Protein AF-0000000076640507 (afdb_homodimer)

Sequence (220 aa):
MPHKTRKLLLDISLSCQEILDFIDGKSFKDFQENRVLQLAIEREFEIIGEALHRLSRIEEDTLAEKIPEYRKIIDFRNIIAHGYDIIDEAAMWDFAVNRVPELLDKVEDFMPHKTRKLLLDISLSCQEILDFIDGKSFKDFQENRVLQLAIEREFEIIGEALHRLSRIEEDTLAEKIPEYRKIIDFRNIIAHGYDIIDEAAMWDFAVNRVPELLDKVEDF

Organism: NCBI:txid1194090

Solvent-accessible surface area (backbone atoms only — not comparable to full-atom values): 11871 Å² total; per-residue (Å²): 130,57,68,69,57,52,52,34,46,47,51,33,40,53,34,36,50,49,47,49,60,71,45,58,98,54,49,72,65,55,46,75,74,27,65,52,58,48,31,19,46,53,37,36,46,35,52,31,15,46,32,45,49,53,42,53,65,35,82,90,38,63,59,37,76,70,38,84,63,44,66,56,43,33,48,50,21,49,40,54,73,74,33,70,88,69,68,54,67,68,60,51,49,49,38,55,70,56,46,34,60,54,49,37,55,55,55,72,66,108,129,56,68,69,58,52,51,33,48,47,52,32,41,52,34,35,50,47,48,49,60,70,47,57,95,54,51,72,66,56,46,73,73,28,66,54,58,48,32,19,46,53,37,35,44,35,50,31,15,48,32,47,49,55,42,53,63,36,80,91,38,64,60,39,77,70,38,83,62,44,66,57,44,33,48,50,21,49,42,53,73,72,32,72,89,69,69,53,67,70,58,52,47,48,39,56,70,57,47,33,59,54,50,36,53,54,58,72,66,107

Nearest PDB structures (foldseek):
  7ae6-assembly1_B  TM=7.168E-01  e=2.114E-02  Aphanizomenon flos-aquae 2012/KM1/D3
  7ae9-assembly2_D  TM=6.891E-01  e=2.007E-02  Aphanizomenon flos-aquae 2012/KM1/D3
  6zkm-assembly1_J  TM=3.610E-01  e=6.108E+00  Ovis aries
  7ae9-assembly2_D  TM=6.893E-01  e=2.361E-02  Aphanizomenon flos-aquae 2012/KM1/D3
  6dg6-assembly5_E  TM=4.208E-01  e=1.899E+00  synthetic construct

Radius of gyration: 17.84 Å; Cα contacts (8 Å, |Δi|>4): 243; chains: 2; bounding box: 40×54×34 Å

pLDDT: mean 95.12, std 5.59, range [63.06, 98.81]

Secondary structure (DSSP, 8-state):
--HHHHHHHHHHHHHHHHHHHHHTT--HHHHHT-HHHHHHHHHHHHHHHHHHHHHHT-TT--HHHHSTTHHHHHHHHHHHHH-GGG--HHHHHHIIIIIHHHHHHHHHH-/--HHHHHHHHHHHHHHHHHHHHHTT--HHHHHT-HHHHHHHHHHHHHHHHHHHHHHT-TT--HHHHSTTHHHHHHHHHHHHH-GGG--HHHHHHIIIIIHHHHHHHHHH-

InterPro domains:
  IPR008201 Ribonuclease HepT-like [PF01934] (15-108)

Structure (mmCIF, N/CA/C/O backbone):
data_AF-0000000076640507-model_v1
#
loop_
_entity.id
_entity.type
_entity.pdbx_description
1 polymer 'Uncharacterized conserved protein, contains HEPN domain'
#
loop_
_atom_site.group_PDB
_atom_site.id
_atom_site.type_symbol
_atom_site.label_atom_id
_atom_site.label_alt_id
_atom_site.label_comp_id
_atom_site.label_asym_id
_atom_site.label_entity_id
_atom_site.label_seq_id
_atom_site.pdbx_PDB_ins_code
_atom_site.Cartn_x
_atom_site.Cartn_y
_atom_site.Cartn_z
_atom_site.occupancy
_atom_site.B_iso_or_equiv
_atom_site.auth_seq_id
_atom_site.auth_comp_id
_atom_site.auth_asym_id
_atom_site.auth_atom_id
_atom_site.pdbx_PDB_model_num
ATOM 1 N N . MET A 1 1 ? 14.758 -26.078 1.562 1 84.44 1 MET A N 1
ATOM 2 C CA . MET A 1 1 ? 14.609 -24.672 1.205 1 84.44 1 MET A CA 1
ATOM 3 C C . MET A 1 1 ? 14.969 -23.766 2.383 1 84.44 1 MET A C 1
ATOM 5 O O . MET A 1 1 ? 14.562 -24.031 3.516 1 84.44 1 MET A O 1
ATOM 9 N N . PRO A 1 2 ? 15.758 -22.781 2.154 1 89 2 PRO A N 1
ATOM 10 C CA . PRO A 1 2 ? 16.125 -21.875 3.248 1 89 2 PRO A CA 1
ATOM 11 C C . PRO A 1 2 ? 14.914 -21.188 3.867 1 89 2 PRO A C 1
ATOM 13 O O . PRO A 1 2 ? 13.922 -20.938 3.182 1 89 2 PRO A O 1
ATOM 16 N N . HIS A 1 3 ? 15.047 -20.969 5.141 1 90.69 3 HIS A N 1
ATOM 17 C CA . HIS A 1 3 ? 13.953 -20.375 5.902 1 90.69 3 HIS A CA 1
ATOM 18 C C . HIS A 1 3 ? 13.5 -19.062 5.281 1 90.69 3 HIS A C 1
ATOM 20 O O . HIS A 1 3 ? 12.297 -18.797 5.188 1 90.69 3 HIS A O 1
ATOM 26 N N . LYS A 1 4 ? 14.391 -18.266 4.941 1 92.44 4 LYS A N 1
ATOM 27 C CA . LYS A 1 4 ? 14.07 -16.984 4.34 1 92.44 4 LYS A CA 1
ATOM 28 C C . LYS A 1 4 ? 13.25 -17.156 3.066 1 92.44 4 LYS A C 1
ATOM 30 O O . LYS A 1 4 ? 12.273 -16.438 2.842 1 92.44 4 LYS A O 1
ATOM 35 N N . THR A 1 5 ? 13.664 -18.047 2.26 1 94.12 5 THR A N 1
ATOM 36 C CA . THR A 1 5 ? 12.953 -18.359 1.026 1 94.12 5 THR A CA 1
ATOM 37 C C . THR A 1 5 ? 11.531 -18.828 1.327 1 94.12 5 THR A C 1
ATOM 39 O O . THR A 1 5 ? 10.578 -18.344 0.702 1 94.12 5 THR A O 1
ATOM 42 N N . ARG A 1 6 ? 11.383 -19.672 2.174 1 94.5 6 ARG A N 1
ATOM 43 C CA . ARG A 1 6 ? 10.07 -20.203 2.553 1 94.5 6 ARG A CA 1
ATOM 44 C C . ARG A 1 6 ? 9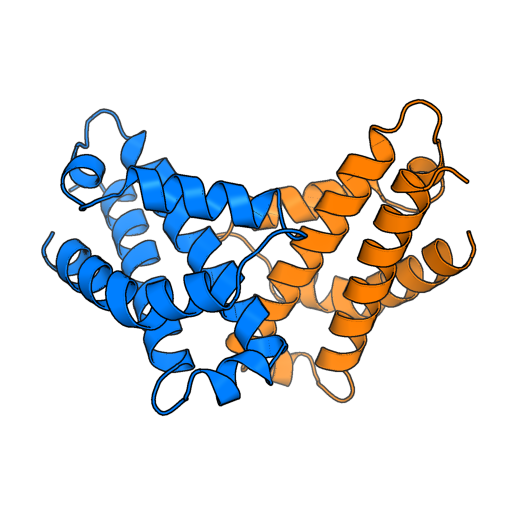.172 -19.078 3.064 1 94.5 6 ARG A C 1
ATOM 46 O O . ARG A 1 6 ? 7.98 -19.047 2.744 1 94.5 6 ARG A O 1
ATOM 53 N N . LYS A 1 7 ? 9.727 -18.188 3.861 1 96.25 7 LYS A N 1
ATOM 54 C CA . LYS A 1 7 ? 8.953 -17.078 4.402 1 96.25 7 LYS A CA 1
ATOM 55 C C . LYS A 1 7 ? 8.438 -16.172 3.289 1 96.25 7 LYS A C 1
ATOM 57 O O . LYS A 1 7 ? 7.281 -15.742 3.311 1 96.25 7 LYS A O 1
ATOM 62 N N . LEU A 1 8 ? 9.281 -15.938 2.35 1 96.81 8 LEU A N 1
ATOM 63 C CA . LEU A 1 8 ? 8.906 -15.07 1.233 1 96.81 8 LEU A CA 1
ATOM 64 C C . LEU A 1 8 ? 7.805 -15.719 0.398 1 96.81 8 LEU A C 1
ATOM 66 O O . LEU A 1 8 ? 6.852 -15.055 -0.009 1 96.81 8 LEU A O 1
ATOM 70 N N . LEU A 1 9 ? 7.934 -16.984 0.161 1 96.69 9 LEU A N 1
ATOM 71 C CA . LEU A 1 9 ? 6.902 -17.703 -0.583 1 96.69 9 LEU A CA 1
ATOM 72 C C . LEU A 1 9 ? 5.582 -17.703 0.177 1 96.69 9 LEU A C 1
ATOM 74 O O . LEU A 1 9 ? 4.516 -17.562 -0.424 1 96.69 9 LEU A O 1
ATOM 78 N N . LEU A 1 10 ? 5.688 -17.844 1.421 1 97.56 10 LEU A N 1
ATOM 79 C CA . LEU A 1 10 ? 4.492 -17.812 2.254 1 97.56 10 LEU A CA 1
ATOM 80 C C . LEU A 1 10 ? 3.836 -16.438 2.207 1 97.56 10 LEU A C 1
ATOM 82 O O . LEU A 1 10 ? 2.609 -16.328 2.135 1 97.56 10 LEU A O 1
ATOM 86 N N . ASP A 1 11 ? 4.629 -15.391 2.275 1 98 11 ASP A N 1
ATOM 87 C CA . ASP A 1 11 ? 4.086 -14.039 2.182 1 98 11 ASP A CA 1
ATOM 88 C C . ASP A 1 11 ? 3.318 -13.844 0.877 1 98 11 ASP A C 1
ATOM 90 O O . ASP A 1 11 ? 2.234 -13.258 0.871 1 98 11 ASP A O 1
ATOM 94 N N . ILE A 1 12 ? 3.904 -14.328 -0.196 1 98.19 12 ILE A N 1
ATOM 95 C CA . ILE A 1 12 ? 3.262 -14.203 -1.5 1 98.19 12 ILE A CA 1
ATOM 96 C C . ILE A 1 12 ? 1.944 -14.977 -1.501 1 98.19 12 ILE A C 1
ATOM 98 O O . ILE A 1 12 ? 0.911 -14.453 -1.92 1 98.19 12 ILE A O 1
ATOM 102 N N . SER A 1 13 ? 1.97 -16.219 -0.996 1 98.5 13 SER A N 1
ATOM 103 C CA . SER A 1 13 ? 0.779 -17.062 -0.996 1 98.5 13 SER A CA 1
ATOM 104 C C . SER A 1 13 ? -0.331 -16.453 -0.148 1 98.5 13 SER A C 1
ATOM 106 O O . SER A 1 13 ? -1.489 -16.406 -0.568 1 98.5 13 SER A O 1
ATOM 108 N N . LEU A 1 14 ? 0.018 -15.945 0.992 1 98.38 14 LEU A N 1
ATOM 109 C CA . LEU A 1 14 ? -0.965 -15.352 1.89 1 98.38 14 LEU A CA 1
ATOM 110 C C . LEU A 1 14 ? -1.586 -14.102 1.266 1 98.38 14 LEU A C 1
ATOM 112 O O . LEU A 1 14 ? -2.801 -13.906 1.343 1 98.38 14 LEU A O 1
ATOM 116 N N . SER A 1 15 ? -0.779 -13.312 0.663 1 98.69 15 SER A N 1
ATOM 117 C CA . SER A 1 15 ? -1.286 -12.109 0.011 1 98.69 15 SER A CA 1
ATOM 118 C C . SER A 1 15 ? -2.195 -12.461 -1.161 1 98.69 15 SER A C 1
ATOM 120 O O . SER A 1 15 ? -3.232 -11.82 -1.359 1 98.69 15 SER A O 1
ATOM 122 N N . CYS A 1 16 ? -1.812 -13.398 -1.916 1 98.81 16 CYS A N 1
ATOM 123 C CA . CYS A 1 16 ? -2.674 -13.859 -2.998 1 98.81 16 CYS A CA 1
ATOM 124 C C . CYS A 1 16 ? -4.023 -14.328 -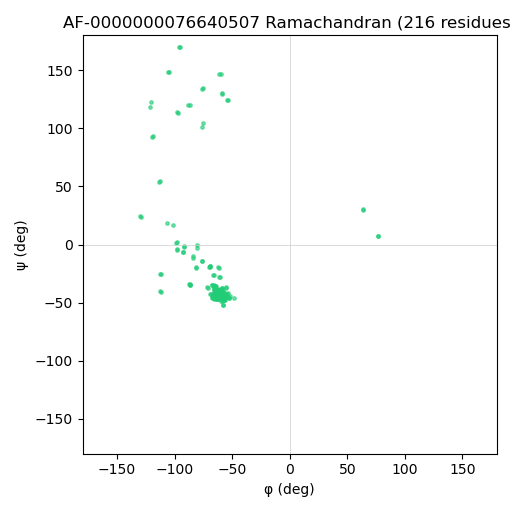2.461 1 98.81 16 CYS A C 1
ATOM 126 O O . CYS A 1 16 ? -5.07 -13.953 -2.992 1 98.81 16 CYS A O 1
ATOM 128 N N . GLN A 1 17 ? -3.959 -15.102 -1.436 1 98.75 17 GLN A N 1
ATOM 129 C CA . GLN A 1 17 ? -5.188 -15.625 -0.852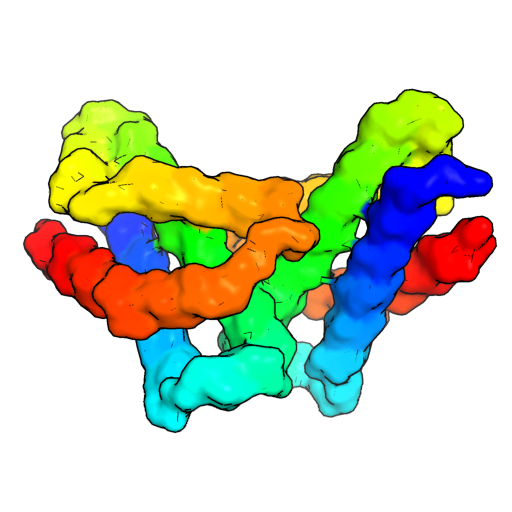 1 98.75 17 GLN A CA 1
ATOM 130 C C . GLN A 1 17 ? -6.086 -14.5 -0.353 1 98.75 17 GLN A C 1
ATOM 132 O O . GLN A 1 17 ? -7.305 -14.539 -0.535 1 98.75 17 GLN A O 1
ATOM 137 N N . GLU A 1 18 ? -5.453 -13.555 0.232 1 98.69 18 GLU A N 1
ATOM 138 C CA . GLU A 1 18 ? -6.227 -12.414 0.711 1 98.69 18 GLU A CA 1
ATOM 139 C C . GLU A 1 18 ? -6.918 -11.688 -0.443 1 98.69 18 GLU A C 1
ATOM 141 O O . GLU A 1 18 ? -8.102 -11.352 -0.354 1 98.69 18 GLU A O 1
ATOM 146 N N . ILE A 1 19 ? -6.207 -11.422 -1.503 1 98.81 19 ILE A N 1
ATOM 147 C CA . ILE A 1 19 ? -6.801 -10.758 -2.658 1 98.81 19 ILE A CA 1
ATOM 148 C C . ILE A 1 19 ? -7.996 -11.57 -3.16 1 98.81 19 ILE A C 1
ATOM 150 O O . ILE A 1 19 ? -9.07 -11.008 -3.41 1 98.81 19 ILE A O 1
ATOM 154 N N . LEU A 1 20 ? -7.805 -12.844 -3.252 1 98.75 20 LEU A N 1
ATOM 155 C CA . LEU A 1 20 ? -8.867 -13.695 -3.762 1 98.75 20 LEU A CA 1
ATOM 156 C C . LEU A 1 20 ? -10.07 -13.688 -2.822 1 98.75 20 LEU A C 1
ATOM 158 O O . LEU A 1 20 ? -11.219 -13.672 -3.273 1 98.75 20 LEU A O 1
ATOM 162 N N . ASP A 1 21 ? -9.805 -13.688 -1.56 1 98.69 21 ASP A N 1
ATOM 163 C CA . ASP A 1 21 ? -10.891 -13.594 -0.582 1 98.69 21 ASP A CA 1
ATOM 164 C C . ASP A 1 21 ? -11.625 -12.258 -0.713 1 98.69 21 ASP A C 1
ATOM 166 O O . ASP A 1 21 ? -12.852 -12.211 -0.619 1 98.69 21 ASP A O 1
ATOM 170 N N . PHE A 1 22 ? -10.883 -11.211 -0.903 1 98.5 22 PHE A N 1
ATOM 171 C CA . PHE A 1 22 ? -11.453 -9.875 -0.963 1 98.5 22 PHE A CA 1
ATOM 172 C C . PHE A 1 22 ? -12.375 -9.727 -2.17 1 98.5 22 PHE A C 1
ATOM 174 O O . PHE A 1 22 ? -13.383 -9.016 -2.109 1 98.5 22 PHE A O 1
ATOM 181 N N . ILE A 1 23 ? -12.023 -10.367 -3.25 1 98.38 23 ILE A N 1
ATOM 182 C CA . ILE A 1 23 ? -12.773 -10.094 -4.473 1 98.38 23 ILE A CA 1
ATOM 183 C C . ILE A 1 23 ? -13.836 -11.172 -4.672 1 98.38 23 ILE A C 1
ATOM 185 O O . ILE A 1 23 ? -14.617 -11.117 -5.629 1 98.38 23 ILE A O 1
ATOM 189 N N . ASP A 1 24 ? -13.828 -12.133 -3.805 1 98.38 24 ASP A N 1
ATOM 190 C CA . ASP A 1 24 ? -14.781 -13.227 -3.936 1 98.38 24 ASP A CA 1
ATOM 191 C C . ASP A 1 24 ? -16.219 -12.703 -4.016 1 98.38 24 ASP A C 1
ATOM 193 O O . ASP A 1 24 ? -16.625 -11.898 -3.182 1 98.38 24 ASP A O 1
ATOM 197 N N . GLY A 1 25 ? -16.906 -13.07 -5.062 1 98.06 25 GLY A N 1
ATOM 198 C CA . GLY A 1 25 ? -18.297 -12.703 -5.246 1 98.06 25 GLY A CA 1
ATOM 199 C C . GLY A 1 25 ? -18.484 -11.266 -5.691 1 98.06 25 GLY A C 1
ATOM 200 O O . GLY A 1 25 ? -19.594 -10.75 -5.715 1 98.06 25 GLY A O 1
ATOM 201 N N . LYS A 1 26 ? -17.453 -10.594 -5.992 1 98.19 26 LYS A N 1
ATOM 202 C CA . LYS A 1 26 ? -17.547 -9.195 -6.387 1 98.19 26 LYS A CA 1
ATOM 203 C C . LYS A 1 26 ? -17.344 -9.031 -7.891 1 98.19 26 LYS A C 1
ATOM 205 O O . LYS A 1 26 ? -16.609 -9.805 -8.508 1 98.19 26 LYS A O 1
ATOM 210 N N . SER A 1 27 ? -18 -8.031 -8.43 1 98.31 27 SER A N 1
ATOM 211 C CA . SER A 1 27 ? -17.812 -7.637 -9.828 1 98.31 27 SER A CA 1
ATOM 212 C C . SER A 1 27 ? -16.812 -6.496 -9.953 1 98.31 27 SER A C 1
ATOM 214 O O . SER A 1 27 ? -16.375 -5.93 -8.945 1 98.31 27 SER A O 1
ATOM 216 N N . PHE A 1 28 ? -16.438 -6.234 -11.227 1 98.12 28 PHE A N 1
ATOM 217 C CA . PHE A 1 28 ? -15.586 -5.082 -11.469 1 98.12 28 PHE A CA 1
ATOM 218 C C . PHE A 1 28 ? -16.25 -3.801 -10.977 1 98.12 28 PHE A C 1
ATOM 220 O O . PHE A 1 28 ? -15.594 -2.912 -10.438 1 98.12 28 PHE A O 1
ATOM 227 N N . LYS A 1 29 ? -17.5 -3.713 -11.188 1 98.19 29 LYS A N 1
ATOM 228 C CA . LYS A 1 29 ? -18.234 -2.539 -10.727 1 98.19 29 LYS A CA 1
ATOM 229 C C . LYS A 1 29 ? -18.172 -2.414 -9.203 1 98.19 29 LYS A C 1
ATOM 231 O O . LYS A 1 29 ? -17.969 -1.323 -8.672 1 98.19 29 LYS A O 1
ATOM 236 N N . ASP A 1 30 ? -18.375 -3.529 -8.5 1 98.19 30 ASP A N 1
ATOM 237 C CA . ASP A 1 30 ? -18.219 -3.535 -7.047 1 98.19 30 ASP A CA 1
ATOM 238 C C . ASP A 1 30 ? -16.859 -3.01 -6.629 1 98.19 30 ASP A C 1
ATOM 240 O O . ASP A 1 30 ? -16.75 -2.234 -5.676 1 98.19 30 ASP A O 1
ATOM 244 N N . PHE A 1 31 ? -15.898 -3.455 -7.391 1 98.31 31 PHE A N 1
ATOM 245 C CA . PHE A 1 31 ? -14.523 -3.061 -7.137 1 98.31 31 PHE A CA 1
ATOM 246 C C . PHE A 1 31 ? -14.336 -1.565 -7.367 1 98.31 31 PHE A C 1
ATOM 248 O O . PHE A 1 31 ? -13.766 -0.871 -6.523 1 98.31 31 PHE A O 1
ATOM 255 N N . GLN A 1 32 ? -14.828 -1.035 -8.367 1 97.38 32 GLN A N 1
ATOM 256 C CA . GLN A 1 32 ? -14.656 0.367 -8.734 1 97.38 32 GLN A CA 1
ATOM 257 C C . GLN A 1 32 ? -15.328 1.286 -7.719 1 97.38 32 GLN A C 1
ATOM 259 O O . GLN A 1 32 ? -14.867 2.406 -7.484 1 97.38 32 GLN A O 1
ATOM 264 N N . GLU A 1 33 ? -16.328 0.792 -7.047 1 97.69 33 GLU A N 1
ATOM 265 C CA . GLU A 1 33 ? -17.125 1.632 -6.164 1 97.69 33 GLU A CA 1
ATOM 266 C C . GLU A 1 33 ? -16.688 1.485 -4.711 1 97.69 33 GLU A C 1
ATOM 268 O O . GLU A 1 33 ? -17.266 2.1 -3.814 1 97.69 33 GLU A O 1
ATOM 273 N N . ASN A 1 34 ? -15.703 0.689 -4.504 1 97.75 34 ASN A N 1
ATOM 274 C CA . ASN A 1 34 ? -15.234 0.425 -3.15 1 97.75 34 ASN A CA 1
ATOM 275 C C . ASN A 1 34 ? -13.781 0.853 -2.969 1 97.75 34 ASN A C 1
ATOM 277 O O . ASN A 1 34 ? -12.859 0.05 -3.154 1 97.75 34 ASN A O 1
ATOM 281 N N . ARG A 1 35 ? -13.648 2.061 -2.508 1 97.94 35 ARG A N 1
ATOM 282 C CA . ARG A 1 35 ? -12.336 2.684 -2.396 1 97.94 35 ARG A CA 1
ATOM 283 C C . ARG A 1 35 ? -11.453 1.923 -1.416 1 97.94 35 ARG A C 1
ATOM 285 O O . ARG A 1 35 ? -10.273 1.686 -1.691 1 97.94 35 ARG A O 1
ATOM 292 N N . VAL A 1 36 ? -12.023 1.5 -0.343 1 98.31 36 VAL A N 1
ATOM 293 C CA . VAL A 1 36 ? -11.273 0.768 0.668 1 98.31 36 VAL A CA 1
ATOM 294 C C . VAL A 1 36 ? -10.742 -0.538 0.076 1 98.31 36 VAL A C 1
ATOM 296 O O . VAL A 1 36 ? -9.578 -0.894 0.277 1 98.31 36 VAL A O 1
ATOM 299 N N . LEU A 1 37 ? -11.523 -1.192 -0.679 1 98.31 37 LEU A N 1
ATOM 300 C CA . LEU A 1 37 ? -11.125 -2.439 -1.323 1 98.31 37 LEU A CA 1
ATOM 301 C C . LEU A 1 37 ? -10 -2.201 -2.324 1 98.31 37 LEU A C 1
ATOM 303 O O . LEU A 1 37 ? -9.047 -2.975 -2.385 1 98.31 37 LEU A O 1
ATOM 307 N N . GLN A 1 38 ? -10.133 -1.143 -3.105 1 98.31 38 GLN A N 1
ATOM 308 C CA . GLN A 1 38 ? -9.102 -0.799 -4.078 1 98.31 38 GLN A CA 1
ATOM 309 C C . GLN A 1 38 ? -7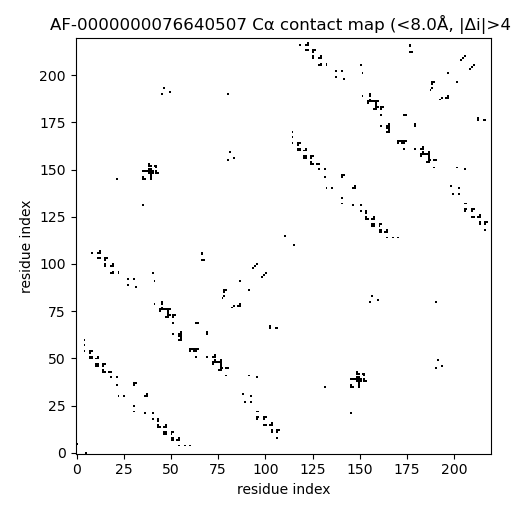.746 -0.603 -3.4 1 98.31 38 GLN A C 1
ATOM 311 O O . GLN A 1 38 ? -6.742 -1.167 -3.836 1 98.31 38 GLN A O 1
ATOM 316 N N . LEU A 1 39 ? -7.777 0.122 -2.367 1 98.44 39 LEU A N 1
ATOM 317 C CA . LEU A 1 39 ? -6.551 0.415 -1.631 1 98.44 39 LEU A CA 1
ATOM 318 C C . LEU A 1 39 ? -5.965 -0.854 -1.022 1 98.44 39 LEU A C 1
ATOM 320 O O . LEU A 1 39 ? -4.754 -1.066 -1.067 1 98.44 39 LEU A O 1
ATOM 324 N N . ALA A 1 40 ? -6.82 -1.677 -0.482 1 98.62 40 ALA A N 1
ATOM 325 C CA . ALA A 1 40 ? -6.363 -2.926 0.127 1 98.62 40 ALA A CA 1
ATOM 326 C C . ALA A 1 40 ? -5.691 -3.824 -0.904 1 98.62 40 ALA A C 1
ATOM 328 O O . ALA A 1 40 ? -4.637 -4.406 -0.636 1 98.62 40 ALA A O 1
ATOM 329 N N . ILE A 1 41 ? -6.281 -3.895 -2.021 1 98.62 41 ILE A N 1
ATOM 330 C CA . ILE A 1 41 ? -5.75 -4.762 -3.068 1 98.62 41 ILE A CA 1
ATOM 331 C C . ILE A 1 41 ? -4.426 -4.195 -3.582 1 98.62 41 ILE A C 1
ATOM 333 O O . ILE A 1 41 ? -3.477 -4.945 -3.82 1 98.62 41 ILE A O 1
ATOM 337 N N . GLU A 1 42 ? -4.336 -2.904 -3.781 1 98.25 42 GLU A N 1
ATOM 338 C CA . GLU A 1 42 ? -3.062 -2.287 -4.133 1 98.25 42 GLU A CA 1
ATOM 339 C C . GLU A 1 42 ? -1.971 -2.668 -3.139 1 98.25 42 GLU A C 1
ATOM 341 O O . GLU A 1 42 ? -0.859 -3.025 -3.535 1 98.25 42 GLU A O 1
ATOM 346 N N . ARG A 1 43 ? -2.303 -2.592 -1.899 1 98.38 43 ARG A N 1
ATOM 347 C CA . ARG A 1 43 ? -1.337 -2.9 -0.851 1 98.38 43 ARG A CA 1
ATOM 348 C C . ARG A 1 43 ? -0.891 -4.355 -0.929 1 98.38 43 ARG A C 1
ATOM 350 O O . ARG A 1 43 ? 0.297 -4.656 -0.793 1 98.38 43 ARG A O 1
ATOM 357 N N . GLU A 1 44 ? -1.823 -5.223 -1.12 1 98.56 44 GLU A N 1
ATOM 358 C CA . GLU A 1 44 ? -1.47 -6.633 -1.255 1 98.56 44 GLU A CA 1
ATOM 359 C C . GLU A 1 44 ? -0.542 -6.859 -2.445 1 98.56 44 GLU A C 1
ATOM 361 O O . GLU A 1 44 ? 0.405 -7.645 -2.361 1 98.56 44 GLU A O 1
ATOM 366 N N . PHE A 1 45 ? -0.821 -6.137 -3.559 1 98.25 45 PHE A N 1
ATOM 367 C CA . PHE A 1 45 ? 0.054 -6.266 -4.719 1 98.25 45 PHE A CA 1
ATOM 368 C C . PHE A 1 45 ? 1.453 -5.75 -4.398 1 98.25 45 PHE A C 1
ATOM 370 O O . PHE A 1 45 ? 2.447 -6.301 -4.883 1 98.25 45 PHE A O 1
ATOM 377 N N . GLU A 1 46 ? 1.544 -4.727 -3.627 1 98.19 46 GLU A N 1
ATOM 378 C CA . GLU A 1 46 ? 2.85 -4.234 -3.195 1 98.19 46 GLU A CA 1
ATOM 379 C C . GLU A 1 46 ? 3.588 -5.285 -2.371 1 98.19 46 GLU A C 1
ATOM 381 O O . GLU A 1 46 ? 4.793 -5.488 -2.549 1 98.19 46 GLU A O 1
ATOM 386 N N . ILE A 1 47 ? 2.885 -5.953 -1.477 1 98.44 47 ILE A N 1
ATOM 387 C CA . ILE A 1 47 ? 3.488 -6.98 -0.635 1 98.44 47 ILE A CA 1
ATOM 388 C C . ILE A 1 47 ? 3.979 -8.133 -1.504 1 98.44 47 ILE A C 1
ATOM 390 O O . ILE A 1 47 ? 5.121 -8.578 -1.368 1 98.44 47 ILE A O 1
ATOM 394 N N . ILE A 1 48 ? 3.146 -8.57 -2.422 1 98.38 48 ILE A N 1
ATOM 395 C CA . ILE A 1 48 ? 3.51 -9.648 -3.33 1 98.38 48 ILE A CA 1
ATOM 396 C C . ILE A 1 48 ? 4.77 -9.273 -4.105 1 98.38 48 ILE A C 1
ATOM 398 O O . ILE A 1 48 ? 5.73 -10.039 -4.156 1 98.38 48 ILE A O 1
ATOM 402 N N . GLY A 1 49 ? 4.723 -8.117 -4.711 1 97.5 49 GLY A N 1
ATOM 403 C CA . GLY A 1 49 ? 5.848 -7.676 -5.52 1 97.5 49 GLY A CA 1
ATOM 404 C C . GLY A 1 49 ? 7.129 -7.512 -4.719 1 97.5 49 GLY A C 1
ATOM 405 O O . GLY A 1 49 ? 8.219 -7.828 -5.207 1 97.5 49 GLY A O 1
ATOM 406 N N . GLU A 1 50 ? 7.008 -7.008 -3.518 1 97.75 50 GLU A N 1
ATOM 407 C CA . GLU A 1 50 ? 8.18 -6.852 -2.666 1 97.75 50 GLU A CA 1
ATOM 408 C C . GLU A 1 50 ? 8.766 -8.211 -2.275 1 97.75 50 GLU A C 1
ATOM 410 O O . GLU A 1 50 ? 9.977 -8.398 -2.305 1 97.75 50 GLU A O 1
ATOM 415 N N . ALA A 1 51 ? 7.914 -9.102 -1.863 1 97.19 51 ALA A N 1
ATOM 416 C CA . ALA A 1 51 ? 8.375 -10.445 -1.517 1 97.19 51 ALA A CA 1
ATOM 417 C C . ALA A 1 51 ? 9.062 -11.109 -2.703 1 97.19 51 ALA A C 1
ATOM 419 O O . ALA A 1 51 ? 10.102 -11.75 -2.545 1 97.19 51 ALA A O 1
ATOM 420 N N . LEU A 1 52 ? 8.477 -10.953 -3.871 1 96.81 52 LEU A N 1
ATOM 421 C CA . LEU A 1 52 ? 9.07 -11.516 -5.078 1 96.81 52 LEU A CA 1
ATOM 422 C C . LEU A 1 52 ? 10.414 -10.867 -5.387 1 96.81 52 LEU A C 1
ATOM 424 O O . LEU A 1 52 ? 11.352 -11.547 -5.805 1 96.81 52 LEU A O 1
ATOM 428 N N . HIS A 1 53 ? 10.469 -9.578 -5.242 1 96.44 53 HIS A N 1
ATOM 429 C CA . HIS A 1 53 ? 11.727 -8.867 -5.426 1 96.44 53 HIS A CA 1
ATOM 430 C C . HIS A 1 53 ? 12.812 -9.414 -4.504 1 96.44 53 HIS A C 1
ATOM 432 O O . HIS A 1 53 ? 13.93 -9.68 -4.945 1 96.44 53 HIS A O 1
ATOM 438 N N . ARG A 1 54 ? 12.477 -9.57 -3.291 1 95.94 54 ARG A N 1
ATOM 439 C CA . ARG A 1 54 ? 13.414 -10.133 -2.326 1 95.94 54 ARG A CA 1
ATOM 440 C C . ARG A 1 54 ? 13.82 -11.547 -2.717 1 95.94 54 ARG A C 1
ATOM 442 O O . ARG A 1 54 ? 14.992 -11.914 -2.611 1 95.94 54 ARG A O 1
ATOM 449 N N . LEU A 1 55 ? 12.844 -12.305 -3.096 1 95.75 55 LEU A N 1
ATOM 450 C CA . LEU A 1 55 ? 13.102 -13.68 -3.523 1 95.75 55 LEU A CA 1
ATOM 451 C C . LEU A 1 55 ? 14.086 -13.711 -4.688 1 95.75 55 LEU A C 1
ATOM 453 O O . LEU A 1 55 ? 14.969 -14.57 -4.738 1 95.75 55 LEU A O 1
ATOM 457 N N . SER A 1 56 ? 13.938 -12.797 -5.598 1 95.12 56 SER A N 1
ATOM 458 C CA . SER A 1 56 ? 14.766 -12.758 -6.797 1 95.12 56 SER A CA 1
ATOM 459 C C . SER A 1 56 ? 16.203 -12.375 -6.457 1 95.12 56 SER A C 1
ATOM 461 O O . SER A 1 56 ? 17.109 -12.578 -7.27 1 95.12 56 SER A O 1
ATOM 463 N N . ARG A 1 57 ? 16.438 -11.805 -5.348 1 93.5 57 ARG A N 1
ATOM 464 C CA . ARG A 1 57 ? 17.766 -11.344 -4.961 1 93.5 57 ARG A CA 1
ATOM 465 C C . ARG A 1 57 ? 18.5 -12.406 -4.16 1 93.5 57 ARG A C 1
ATOM 467 O O . ARG A 1 57 ? 19.688 -12.258 -3.859 1 93.5 57 ARG A O 1
ATOM 474 N N . ILE A 1 58 ? 17.75 -13.414 -3.879 1 88.06 58 ILE A N 1
ATOM 475 C CA . ILE A 1 58 ? 18.406 -14.523 -3.188 1 88.06 58 ILE A CA 1
ATOM 476 C C . ILE A 1 58 ? 19.266 -15.297 -4.172 1 88.06 58 ILE A C 1
ATOM 478 O O . ILE A 1 58 ? 18.766 -15.859 -5.148 1 88.06 58 ILE A O 1
ATOM 482 N N . GLU A 1 59 ? 20.5 -15.102 -4.09 1 70.81 59 GLU A N 1
ATOM 483 C CA . GLU A 1 59 ? 21.5 -15.602 -5.035 1 70.81 59 GLU A CA 1
ATOM 484 C C . GLU A 1 59 ? 21.344 -17.109 -5.262 1 70.81 59 GLU A C 1
ATOM 486 O O . GLU A 1 59 ? 21.469 -17.578 -6.391 1 70.81 59 GLU A O 1
ATOM 491 N N . GLU A 1 60 ? 21.172 -17.688 -4.305 1 68.69 60 GLU A N 1
ATOM 492 C CA . GLU A 1 60 ? 21.172 -19.141 -4.414 1 68.69 60 GLU A CA 1
ATOM 493 C C . GLU A 1 60 ? 19.844 -19.672 -4.922 1 68.69 60 GLU A C 1
ATOM 495 O O . GLU A 1 60 ? 19.734 -20.828 -5.312 1 68.69 60 GLU A O 1
ATOM 500 N N . ASP A 1 61 ? 18.953 -18.625 -5.09 1 64.44 61 ASP A N 1
ATOM 501 C CA . ASP A 1 61 ? 17.578 -19.094 -5.332 1 64.44 61 ASP A CA 1
ATOM 502 C C . ASP A 1 61 ? 17.062 -18.578 -6.676 1 64.44 61 ASP A C 1
ATOM 504 O O . ASP A 1 61 ? 17.031 -17.375 -6.914 1 64.44 61 ASP A O 1
ATOM 508 N N . THR A 1 62 ? 16.719 -19.516 -7.426 1 84.25 62 THR A N 1
ATOM 509 C CA . THR A 1 62 ? 16.203 -19.188 -8.75 1 84.25 62 THR A CA 1
ATOM 510 C C . THR A 1 62 ? 14.695 -19.406 -8.82 1 84.25 62 THR A C 1
ATOM 512 O O . THR A 1 62 ? 14.125 -19.516 -9.914 1 84.25 62 THR A O 1
ATOM 515 N N . LEU A 1 63 ? 14.211 -19.453 -7.719 1 90.25 63 LEU A N 1
ATOM 516 C CA . LEU A 1 63 ? 12.781 -19.766 -7.668 1 90.25 63 LEU A CA 1
ATOM 517 C C . LEU A 1 63 ? 11.961 -18.656 -8.312 1 90.25 63 LEU A C 1
ATOM 519 O O . LEU A 1 63 ? 10.961 -18.938 -8.977 1 90.25 63 LEU A O 1
ATOM 523 N N . ALA A 1 64 ? 12.398 -17.438 -8.062 1 92.75 64 ALA A N 1
ATOM 524 C CA . ALA A 1 64 ? 11.672 -16.297 -8.648 1 92.75 64 ALA A CA 1
ATOM 525 C C . ALA A 1 64 ? 11.578 -16.453 -10.164 1 92.75 64 ALA A C 1
ATOM 527 O O . ALA A 1 64 ? 10.539 -16.141 -10.758 1 92.75 64 ALA A O 1
ATOM 528 N N . GLU A 1 65 ? 12.609 -16.969 -10.719 1 92.56 65 GLU A N 1
ATOM 529 C CA . GLU A 1 65 ? 12.656 -17.094 -12.172 1 92.56 65 GLU A CA 1
ATOM 530 C C . GLU A 1 65 ? 11.68 -18.156 -12.664 1 92.56 65 GLU A C 1
ATOM 532 O O . GLU A 1 65 ? 11.336 -18.203 -13.844 1 92.56 65 GLU A O 1
ATOM 537 N N . LYS A 1 66 ? 11.289 -19 -11.789 1 93.81 66 LYS A N 1
ATOM 538 C CA . LYS A 1 66 ? 10.344 -20.062 -12.148 1 93.81 66 LYS A CA 1
ATOM 539 C C . LYS A 1 66 ? 8.906 -19.547 -12.086 1 93.81 66 LYS A C 1
ATOM 541 O O . LYS A 1 66 ? 7.977 -20.234 -12.523 1 93.81 66 LYS A O 1
ATOM 546 N N . ILE A 1 67 ? 8.695 -18.438 -11.547 1 94.44 67 ILE A N 1
ATOM 547 C CA . ILE A 1 67 ? 7.375 -17.812 -11.508 1 94.44 67 ILE A CA 1
ATOM 548 C C . ILE A 1 67 ? 7.141 -17 -12.781 1 94.44 67 ILE A C 1
ATOM 550 O O . ILE A 1 67 ? 7.887 -16.062 -13.078 1 94.44 67 ILE A O 1
ATOM 554 N N . PRO A 1 68 ? 6.133 -17.406 -13.453 1 91.69 68 PRO A N 1
ATOM 555 C CA . PRO A 1 68 ? 5.871 -16.688 -14.703 1 91.69 68 PRO A CA 1
ATOM 556 C C . PRO A 1 68 ? 5.637 -15.195 -14.484 1 91.69 68 PRO A C 1
ATOM 558 O O . PRO A 1 68 ? 4.895 -14.805 -13.578 1 91.69 68 PRO A O 1
ATOM 561 N N . GLU A 1 69 ? 6.383 -14.352 -15.312 1 93.62 69 GLU A N 1
ATOM 562 C CA . GLU A 1 69 ? 6.207 -12.898 -15.359 1 93.62 69 GLU A CA 1
ATOM 563 C C . GLU A 1 69 ? 6.551 -12.258 -14.023 1 93.62 69 GLU A C 1
ATOM 565 O O . GLU A 1 69 ? 5.945 -11.258 -13.633 1 93.62 69 GLU A O 1
ATOM 570 N N . TYR A 1 70 ? 7.512 -12.945 -13.305 1 94.81 70 TYR A N 1
ATOM 571 C CA . TYR A 1 70 ? 7.84 -12.414 -11.992 1 94.81 70 TYR A CA 1
ATOM 572 C C . TYR A 1 70 ? 8.391 -11 -12.094 1 94.81 70 TYR A C 1
ATOM 574 O O . TYR A 1 70 ? 8.148 -10.164 -11.219 1 94.81 70 TYR A O 1
ATOM 582 N N . ARG A 1 71 ? 9.016 -10.641 -13.211 1 95.75 71 ARG A N 1
ATOM 583 C CA . ARG A 1 71 ? 9.555 -9.297 -13.383 1 95.75 71 ARG A CA 1
ATOM 584 C C . ARG A 1 71 ? 8.438 -8.281 -13.578 1 95.75 71 ARG A C 1
ATOM 586 O O . ARG A 1 71 ? 8.531 -7.152 -13.086 1 95.75 71 ARG A O 1
ATOM 593 N N . LYS A 1 72 ? 7.426 -8.703 -14.266 1 96 72 LYS A N 1
ATOM 594 C CA . LYS A 1 72 ? 6.277 -7.828 -14.469 1 96 72 LYS A CA 1
ATOM 595 C C . LYS A 1 72 ? 5.559 -7.543 -13.156 1 96 72 LYS A C 1
ATOM 597 O O . LYS A 1 72 ? 5.043 -6.445 -12.945 1 96 72 LYS A O 1
ATOM 602 N N . ILE A 1 73 ? 5.539 -8.555 -12.359 1 96.75 73 ILE A N 1
ATOM 603 C CA . ILE A 1 73 ? 4.91 -8.406 -11.047 1 96.75 73 ILE A CA 1
ATOM 604 C C . ILE A 1 73 ? 5.695 -7.391 -10.219 1 96.75 73 ILE A C 1
ATOM 606 O O . ILE A 1 73 ? 5.109 -6.508 -9.586 1 96.75 73 ILE A O 1
ATOM 610 N N . ILE A 1 74 ? 6.996 -7.512 -10.266 1 96.56 74 ILE A N 1
ATOM 611 C CA . ILE A 1 74 ? 7.855 -6.586 -9.539 1 96.56 74 ILE A CA 1
ATOM 612 C C . ILE A 1 74 ? 7.703 -5.18 -10.109 1 96.56 74 ILE A C 1
ATOM 614 O O . ILE A 1 74 ? 7.625 -4.199 -9.367 1 96.56 74 ILE A O 1
ATOM 618 N N . ASP A 1 75 ? 7.598 -5.105 -11.414 1 95.88 75 ASP A N 1
ATOM 619 C CA . ASP A 1 75 ? 7.395 -3.814 -12.062 1 95.88 75 ASP A CA 1
ATOM 620 C C . ASP A 1 75 ? 6.062 -3.193 -11.648 1 95.88 75 ASP A C 1
ATOM 622 O O . ASP A 1 75 ? 5.973 -1.981 -11.445 1 95.88 75 ASP A O 1
ATOM 626 N N . PHE A 1 76 ? 5.062 -3.98 -11.625 1 95.38 76 PHE A N 1
ATOM 627 C CA . PHE A 1 76 ? 3.752 -3.504 -11.203 1 95.38 76 PHE A CA 1
ATOM 628 C C . PHE A 1 76 ? 3.812 -2.945 -9.789 1 95.38 76 PHE A C 1
ATOM 630 O O . PHE A 1 76 ? 3.24 -1.889 -9.508 1 95.38 76 PHE A O 1
ATOM 637 N N . ARG A 1 77 ? 4.484 -3.67 -8.898 1 95.5 77 ARG A N 1
ATOM 638 C CA . ARG A 1 77 ? 4.707 -3.18 -7.547 1 95.5 77 ARG A CA 1
ATOM 639 C C . ARG A 1 77 ? 5.375 -1.809 -7.566 1 95.5 77 ARG A C 1
ATOM 641 O O . ARG A 1 77 ? 4.988 -0.913 -6.812 1 95.5 77 ARG A O 1
ATOM 648 N N . ASN A 1 78 ? 6.363 -1.582 -8.422 1 95.06 78 ASN A N 1
ATOM 649 C CA . ASN A 1 78 ? 7.074 -0.312 -8.516 1 95.06 78 ASN A CA 1
ATOM 650 C C . ASN A 1 78 ? 6.152 0.815 -8.969 1 95.06 78 ASN A C 1
ATOM 652 O O . ASN A 1 78 ? 6.227 1.932 -8.453 1 95.06 78 ASN A O 1
ATOM 656 N N . ILE A 1 79 ? 5.309 0.458 -9.867 1 95.38 79 ILE A N 1
ATOM 657 C CA . ILE A 1 79 ? 4.332 1.433 -10.344 1 95.38 79 ILE A CA 1
ATOM 658 C C . ILE A 1 79 ? 3.412 1.837 -9.188 1 95.38 79 ILE A C 1
ATOM 660 O O . ILE A 1 79 ? 3.162 3.025 -8.977 1 95.38 79 ILE A O 1
ATOM 664 N N . ILE A 1 80 ? 2.961 0.894 -8.43 1 95.69 80 ILE A N 1
ATOM 665 C CA . ILE A 1 80 ? 2.057 1.166 -7.32 1 95.69 80 ILE A CA 1
ATOM 666 C C . ILE A 1 80 ? 2.779 1.991 -6.258 1 95.69 80 ILE A C 1
ATOM 668 O O . ILE A 1 80 ? 2.244 2.988 -5.77 1 95.69 80 ILE A O 1
ATOM 672 N N . ALA A 1 81 ? 3.975 1.619 -5.922 1 93.81 81 ALA A N 1
ATOM 673 C CA . ALA A 1 81 ? 4.73 2.242 -4.84 1 93.81 81 ALA A CA 1
ATOM 674 C C . ALA A 1 81 ? 5.066 3.693 -5.168 1 93.81 81 ALA A C 1
ATOM 676 O O . ALA A 1 81 ? 5.031 4.559 -4.293 1 93.81 81 ALA A O 1
ATOM 677 N N . HIS A 1 82 ? 5.328 3.951 -6.469 1 93.19 82 HIS A N 1
ATOM 678 C CA . HIS A 1 82 ? 5.824 5.277 -6.812 1 93.19 82 HIS A CA 1
ATOM 679 C C . HIS A 1 82 ? 4.801 6.055 -7.637 1 93.19 82 HIS A C 1
ATOM 681 O O . HIS A 1 82 ? 4.836 7.285 -7.676 1 93.19 82 HIS A O 1
ATOM 687 N N . GLY A 1 83 ? 3.975 5.336 -8.305 1 92.19 83 GLY A N 1
ATOM 688 C CA . GLY A 1 83 ? 3.057 5.961 -9.242 1 92.19 83 GLY A CA 1
ATOM 689 C C . GLY A 1 83 ? 1.604 5.859 -8.812 1 92.19 83 GLY A C 1
ATOM 690 O O . GLY A 1 83 ? 0.75 5.434 -9.586 1 92.19 83 GLY A O 1
ATOM 691 N N . TYR A 1 84 ? 1.324 6.316 -7.617 1 92.56 84 TYR A N 1
ATOM 692 C CA . TYR A 1 84 ? -0.026 6.199 -7.078 1 92.56 84 TYR A CA 1
ATOM 693 C C . TYR A 1 84 ? -1.021 6.98 -7.93 1 92.56 84 TYR A C 1
ATOM 695 O O . TYR A 1 84 ? -2.225 6.715 -7.891 1 92.56 84 TYR A O 1
ATOM 703 N N . ASP A 1 85 ? -0.549 7.871 -8.672 1 92.44 85 ASP A N 1
ATOM 704 C CA . ASP A 1 85 ? -1.422 8.758 -9.43 1 92.44 85 ASP A CA 1
ATOM 705 C C . ASP A 1 85 ? -1.701 8.195 -10.828 1 92.44 85 ASP A C 1
ATOM 707 O O . ASP A 1 85 ? -2.518 8.742 -11.57 1 92.44 85 ASP A O 1
ATOM 711 N N . ILE A 1 86 ? -1.115 7.047 -11.18 1 92.75 86 ILE A N 1
ATOM 712 C CA . ILE A 1 86 ? -1.298 6.551 -12.539 1 92.75 86 ILE A CA 1
ATOM 713 C C . ILE A 1 86 ? -1.742 5.094 -12.5 1 92.75 86 ILE A C 1
ATOM 715 O O . ILE A 1 86 ? -1.556 4.355 -13.477 1 92.75 86 ILE A O 1
ATOM 719 N N . ILE A 1 87 ? -2.303 4.668 -11.477 1 94.06 87 ILE A N 1
ATOM 720 C CA . ILE A 1 87 ? -2.736 3.279 -11.344 1 94.06 87 ILE A CA 1
ATOM 721 C C . ILE A 1 87 ? -3.998 3.053 -12.172 1 94.06 87 ILE A C 1
ATOM 723 O O . ILE A 1 87 ? -4.926 3.863 -12.141 1 94.06 87 ILE A O 1
ATOM 727 N N . ASP A 1 88 ? -4.035 1.979 -12.914 1 94.38 88 ASP A N 1
ATOM 728 C CA . ASP A 1 88 ? -5.156 1.572 -13.758 1 94.38 88 ASP A CA 1
ATOM 729 C C . ASP A 1 88 ? -6.027 0.536 -13.047 1 94.38 88 ASP A C 1
ATOM 731 O O . ASP A 1 88 ? -5.648 -0.634 -12.945 1 94.38 88 ASP A O 1
ATOM 735 N N . GLU A 1 89 ? -7.246 0.932 -12.742 1 94.69 89 GLU A N 1
ATOM 736 C CA . GLU A 1 89 ? -8.141 0.071 -11.977 1 94.69 89 GLU A CA 1
ATOM 737 C C . GLU A 1 89 ? -8.508 -1.186 -12.758 1 94.69 89 GLU A C 1
ATOM 739 O O . GLU A 1 89 ? -8.641 -2.266 -12.18 1 94.69 89 GLU A O 1
ATOM 744 N N . ALA A 1 90 ? -8.695 -0.994 -14.031 1 96.5 90 ALA A N 1
ATOM 745 C CA . ALA A 1 90 ? -9.047 -2.143 -14.859 1 96.5 90 ALA A CA 1
ATOM 746 C C . ALA A 1 90 ? -7.914 -3.162 -14.898 1 96.5 90 ALA A C 1
ATOM 748 O O . ALA A 1 90 ? -8.156 -4.371 -14.805 1 96.5 90 ALA A O 1
ATOM 749 N N . ALA A 1 91 ? -6.719 -2.672 -15.047 1 95.25 91 ALA A N 1
ATOM 750 C CA . ALA A 1 91 ? -5.559 -3.555 -15.031 1 95.25 91 ALA A CA 1
ATOM 751 C C . ALA A 1 91 ? -5.414 -4.254 -13.688 1 95.25 91 ALA A C 1
ATOM 753 O O . ALA A 1 91 ? -5.141 -5.453 -13.625 1 95.25 91 ALA A O 1
ATOM 754 N N . MET A 1 92 ? -5.609 -3.543 -12.648 1 96.62 92 MET A N 1
ATOM 755 C CA . MET A 1 92 ? -5.5 -4.098 -11.305 1 96.62 92 MET A CA 1
ATOM 756 C C . MET A 1 92 ? -6.508 -5.223 -11.094 1 96.62 92 MET A C 1
ATOM 758 O O . MET A 1 92 ? -6.16 -6.285 -10.57 1 96.62 92 MET A O 1
ATOM 762 N N . TRP A 1 93 ? -7.703 -4.93 -11.547 1 97.75 93 TRP A N 1
ATOM 763 C CA . TRP A 1 93 ? -8.75 -5.934 -11.414 1 97.75 93 TRP A CA 1
ATOM 764 C C . TRP A 1 93 ? -8.422 -7.176 -12.234 1 97.75 93 TRP A C 1
ATOM 766 O O . TRP A 1 93 ? -8.555 -8.305 -11.75 1 97.75 93 TRP A O 1
ATOM 776 N N . ASP A 1 94 ? -7.977 -6.961 -13.406 1 96.94 94 ASP A N 1
ATOM 777 C CA . ASP A 1 94 ? -7.598 -8.078 -14.266 1 96.94 94 ASP A CA 1
ATOM 778 C C . ASP A 1 94 ? -6.508 -8.93 -13.617 1 96.94 94 ASP A C 1
ATOM 780 O O . ASP A 1 94 ? -6.578 -10.156 -13.633 1 96.94 94 ASP A O 1
ATOM 784 N N . PHE A 1 95 ? -5.57 -8.289 -13.016 1 96.5 95 PHE A N 1
ATOM 785 C CA . PHE A 1 95 ? -4.504 -9 -12.312 1 96.5 95 PHE A CA 1
ATOM 786 C C . PHE A 1 95 ? -5.062 -9.789 -11.133 1 96.5 95 PHE A C 1
ATOM 788 O O . PHE A 1 95 ? -4.723 -10.961 -10.945 1 96.5 95 PHE A O 1
ATOM 795 N N . ALA A 1 96 ? -5.961 -9.156 -10.391 1 98.12 96 ALA A N 1
ATOM 796 C CA . ALA A 1 96 ? -6.543 -9.797 -9.219 1 98.12 96 ALA A CA 1
ATOM 797 C C . ALA A 1 96 ? -7.332 -11.047 -9.609 1 98.12 96 ALA A C 1
ATOM 799 O O . ALA A 1 96 ? -7.219 -12.086 -8.961 1 98.12 96 ALA A O 1
ATOM 800 N N . VAL A 1 97 ? -8.016 -10.961 -10.703 1 98.06 97 VAL A N 1
ATOM 801 C CA . VAL A 1 97 ? -8.961 -12.008 -11.07 1 98.06 97 VAL A CA 1
ATOM 802 C C . VAL A 1 97 ? -8.234 -13.117 -11.828 1 98.06 97 VAL A C 1
ATOM 804 O O . VAL A 1 97 ? -8.531 -14.305 -11.641 1 98.06 97 VAL A O 1
ATOM 807 N N . ASN A 1 98 ? -7.258 -12.75 -12.602 1 96.75 98 ASN A N 1
ATOM 808 C CA . ASN A 1 98 ? -6.711 -13.734 -13.531 1 96.75 98 ASN A CA 1
ATOM 809 C C . ASN A 1 98 ? -5.285 -14.125 -13.156 1 96.75 98 ASN A C 1
ATOM 811 O O . ASN A 1 98 ? -4.918 -15.297 -13.234 1 96.75 98 ASN A O 1
ATOM 815 N N . ARG A 1 99 ? -4.492 -13.195 -12.758 1 96.38 99 ARG A N 1
ATOM 816 C CA . ARG A 1 99 ? -3.072 -13.453 -12.555 1 96.38 99 ARG A CA 1
ATOM 817 C C . ARG A 1 99 ? -2.812 -13.984 -11.148 1 96.38 99 ARG A C 1
ATOM 819 O O . ARG A 1 99 ? -1.949 -14.844 -10.945 1 96.38 99 ARG A O 1
ATOM 826 N N . VAL A 1 100 ? -3.58 -13.516 -10.227 1 98.19 100 VAL A N 1
ATOM 827 C CA . VAL A 1 100 ? -3.355 -13.867 -8.828 1 98.19 100 VAL A CA 1
ATOM 828 C C . VAL A 1 100 ? -3.594 -15.359 -8.633 1 98.19 100 VAL A C 1
ATOM 830 O O . VAL A 1 100 ? -2.779 -16.047 -8.016 1 98.19 100 VAL A O 1
ATOM 833 N N . PRO A 1 101 ? -4.688 -15.961 -9.164 1 97.94 101 PRO A N 1
ATOM 834 C CA . PRO A 1 101 ? -4.855 -17.406 -9.008 1 97.94 101 PRO A CA 1
ATOM 835 C C . PRO A 1 101 ? -3.697 -18.203 -9.594 1 97.94 101 PRO A C 1
ATOM 837 O O . PRO A 1 101 ? -3.264 -19.203 -9.008 1 97.94 101 PRO A O 1
ATOM 840 N N . GLU A 1 102 ? -3.158 -17.75 -10.711 1 96.94 102 GLU A N 1
ATOM 841 C CA . GLU A 1 102 ? -2.033 -18.438 -11.344 1 96.94 102 GLU A CA 1
ATOM 842 C C . GLU A 1 102 ? -0.78 -18.359 -10.477 1 96.94 102 GLU A C 1
ATOM 844 O O . GLU A 1 102 ? -0.057 -19.344 -10.328 1 96.94 102 GLU A O 1
ATOM 849 N N . LEU A 1 103 ? -0.525 -17.219 -9.977 1 97.75 103 LEU A N 1
ATOM 850 C CA . LEU A 1 103 ? 0.624 -17.031 -9.094 1 97.75 103 LEU A CA 1
ATOM 851 C C . LEU A 1 103 ? 0.505 -17.891 -7.844 1 97.75 103 LEU A C 1
ATOM 853 O O . LEU A 1 103 ? 1.48 -18.516 -7.422 1 97.75 103 LEU A O 1
ATOM 857 N N . LEU A 1 104 ? -0.669 -17.859 -7.281 1 98.06 104 LEU A N 1
ATOM 858 C CA . LEU A 1 104 ? -0.899 -18.656 -6.082 1 98.06 104 LEU A CA 1
ATOM 859 C C . LEU A 1 104 ? -0.617 -20.141 -6.348 1 98.06 104 LEU A C 1
ATOM 861 O O . LEU A 1 104 ? 0.075 -20.797 -5.566 1 98.06 104 LEU A O 1
ATOM 865 N N . ASP A 1 105 ? -1.095 -20.625 -7.438 1 96.94 105 ASP A N 1
ATOM 866 C CA . ASP A 1 105 ? -0.885 -22.016 -7.809 1 96.94 105 ASP A CA 1
ATOM 867 C C . ASP A 1 105 ? 0.604 -22.344 -7.945 1 96.94 105 ASP A C 1
ATOM 869 O O . ASP A 1 105 ? 1.069 -23.375 -7.469 1 96.94 105 ASP A O 1
ATOM 873 N N . LYS A 1 106 ? 1.31 -21.438 -8.547 1 96.06 106 LYS A N 1
ATOM 874 C CA . LYS A 1 106 ? 2.736 -21.641 -8.773 1 96.06 106 LYS A CA 1
ATOM 875 C C . LYS A 1 106 ? 3.506 -21.641 -7.453 1 96.06 106 LYS A C 1
ATOM 877 O O . LYS A 1 106 ? 4.359 -22.516 -7.223 1 96.06 106 LYS A O 1
ATOM 882 N N . VAL A 1 107 ? 3.248 -20.734 -6.625 1 96.06 107 VAL A N 1
ATOM 883 C CA . VAL A 1 107 ? 3.969 -20.578 -5.367 1 96.06 107 VAL A CA 1
ATOM 884 C C . VAL A 1 107 ? 3.672 -21.75 -4.445 1 96.06 107 VAL A C 1
ATOM 886 O O . VAL A 1 107 ? 4.555 -22.219 -3.719 1 96.06 107 VAL A O 1
ATOM 889 N N . GLU A 1 108 ? 2.486 -22.25 -4.504 1 94.06 108 GLU A N 1
ATOM 890 C CA . GLU A 1 108 ? 2.104 -23.375 -3.652 1 94.06 108 GLU A CA 1
ATOM 891 C C . GLU A 1 108 ? 2.686 -24.688 -4.172 1 94.06 108 GLU A C 1
ATOM 893 O O . GLU A 1 108 ? 2.717 -25.688 -3.453 1 94.06 108 GLU A O 1
ATOM 898 N N . ASP A 1 109 ? 3.111 -24.562 -5.355 1 90.25 109 ASP A N 1
ATOM 899 C CA . ASP A 1 109 ? 3.701 -25.75 -5.969 1 90.25 109 ASP A CA 1
ATOM 900 C C . ASP A 1 109 ? 5.152 -25.922 -5.531 1 90.25 109 ASP A C 1
ATOM 902 O O . ASP A 1 109 ? 5.734 -27 -5.715 1 90.25 109 ASP A O 1
ATOM 906 N N . PHE A 1 110 ? 5.754 -24.922 -5.07 1 86.88 110 PHE A N 1
ATOM 907 C CA . PHE A 1 110 ? 7.148 -25.016 -4.652 1 86.88 110 PHE A CA 1
ATOM 908 C C . PHE A 1 110 ? 7.27 -25.797 -3.346 1 86.88 110 PHE A C 1
ATOM 910 O O . PHE A 1 110 ? 8.219 -26.562 -3.154 1 86.88 110 PHE A O 1
ATOM 917 N N . MET B 1 1 ? 1.795 29.328 -6.145 1 84.31 1 MET B N 1
ATOM 918 C CA . MET B 1 1 ? 2.34 27.984 -5.887 1 84.31 1 MET B CA 1
ATOM 919 C C . MET B 1 1 ? 2.391 27.172 -7.172 1 84.31 1 MET B C 1
ATOM 921 O O . MET B 1 1 ? 1.433 27.156 -7.945 1 84.31 1 MET B O 1
ATOM 925 N N . PRO B 1 2 ? 3.469 26.547 -7.426 1 88.5 2 PRO B N 1
ATOM 926 C CA . PRO B 1 2 ? 3.566 25.734 -8.641 1 88.5 2 PRO B CA 1
ATOM 927 C C . PRO B 1 2 ? 2.549 24.594 -8.672 1 88.5 2 PRO B C 1
ATOM 929 O O . PRO B 1 2 ? 2.158 24.078 -7.625 1 88.5 2 PRO B O 1
ATOM 932 N N . HIS B 1 3 ? 2.131 24.328 -9.875 1 90.38 3 HIS B N 1
ATOM 933 C CA . HIS B 1 3 ? 1.101 23.328 -10.078 1 90.38 3 HIS B CA 1
ATOM 934 C C . HIS B 1 3 ? 1.497 22 -9.438 1 90.38 3 HIS B C 1
ATOM 936 O O . HIS B 1 3 ? 0.67 21.328 -8.812 1 90.38 3 HIS B O 1
ATOM 942 N N . LYS B 1 4 ? 2.672 21.609 -9.625 1 92.25 4 LYS B N 1
ATOM 943 C CA . LYS B 1 4 ? 3.156 20.344 -9.062 1 92.25 4 LYS B CA 1
ATOM 944 C C . LYS B 1 4 ? 3.033 20.344 -7.543 1 92.25 4 LYS B C 1
ATOM 946 O O . LYS B 1 4 ? 2.607 19.344 -6.953 1 92.25 4 LYS B O 1
ATOM 951 N N . THR B 1 5 ? 3.439 21.406 -6.961 1 94 5 THR B N 1
ATOM 952 C CA . THR B 1 5 ? 3.336 21.562 -5.516 1 94 5 THR B CA 1
ATOM 953 C C . THR B 1 5 ? 1.884 21.438 -5.059 1 94 5 THR B C 1
ATOM 955 O O . THR B 1 5 ? 1.58 20.719 -4.105 1 94 5 THR B O 1
ATOM 958 N N . ARG B 1 6 ? 1.055 22.094 -5.664 1 94.31 6 ARG B N 1
ATOM 959 C CA . ARG B 1 6 ? -0.365 22.078 -5.328 1 94.31 6 ARG B CA 1
ATOM 960 C C . ARG B 1 6 ? -0.938 20.672 -5.453 1 94.31 6 ARG B C 1
ATOM 962 O O . ARG B 1 6 ? -1.73 20.234 -4.613 1 94.31 6 ARG B O 1
ATOM 969 N N . LYS B 1 7 ? -0.553 19.969 -6.488 1 96.12 7 LYS B N 1
ATOM 970 C CA . LYS B 1 7 ? -1.035 18.609 -6.699 1 96.12 7 LYS B CA 1
ATOM 971 C C . LYS B 1 7 ? -0.59 17.688 -5.566 1 96.12 7 LYS B C 1
ATOM 973 O O . LYS B 1 7 ? -1.378 16.875 -5.074 1 96.12 7 LYS B O 1
ATOM 978 N N . LEU B 1 8 ? 0.612 17.859 -5.168 1 96.75 8 LEU B N 1
ATOM 979 C CA . LEU B 1 8 ? 1.145 17.031 -4.09 1 96.75 8 LEU B CA 1
ATOM 980 C C . LEU B 1 8 ? 0.427 17.312 -2.777 1 96.75 8 LEU B C 1
ATOM 982 O O . LEU B 1 8 ? 0.093 16.391 -2.031 1 96.75 8 LEU B O 1
ATOM 986 N N . LEU B 1 9 ? 0.198 18.562 -2.516 1 96.56 9 LEU B N 1
ATOM 987 C CA . LEU B 1 9 ? -0.53 18.938 -1.308 1 96.56 9 LEU B CA 1
ATOM 988 C C . LEU B 1 9 ? -1.955 18.391 -1.345 1 96.56 9 LEU B C 1
ATOM 990 O O . LEU B 1 9 ? -2.477 17.938 -0.325 1 96.56 9 LEU B O 1
ATOM 994 N N . LEU B 1 10 ? -2.516 18.438 -2.475 1 97.5 10 LEU B N 1
ATOM 995 C CA . LEU B 1 10 ? -3.861 17.906 -2.635 1 97.5 10 LEU B CA 1
ATOM 996 C C . LEU B 1 10 ? -3.873 16.391 -2.412 1 97.5 10 LEU B C 1
ATOM 998 O O . LEU B 1 10 ? -4.785 15.859 -1.774 1 97.5 10 LEU B O 1
ATOM 1002 N N . ASP B 1 11 ? -2.895 15.688 -2.939 1 97.94 11 ASP B N 1
ATOM 1003 C CA . ASP B 1 11 ? -2.801 14.25 -2.727 1 97.94 11 ASP B CA 1
ATOM 1004 C C . ASP B 1 11 ? -2.729 13.914 -1.238 1 97.94 11 ASP B C 1
ATOM 1006 O O . ASP B 1 11 ? -3.387 12.984 -0.772 1 97.94 11 ASP B O 1
ATOM 1010 N N . ILE B 1 12 ? -1.916 14.68 -0.538 1 98.19 12 ILE B N 1
ATOM 1011 C CA . ILE B 1 12 ? -1.768 14.461 0.897 1 98.19 12 ILE B CA 1
ATOM 1012 C C . ILE B 1 12 ? -3.102 14.703 1.598 1 98.19 12 ILE B C 1
ATOM 1014 O O . ILE B 1 12 ? -3.545 13.891 2.406 1 98.19 12 ILE B O 1
ATOM 1018 N N . SER B 1 13 ? -3.77 15.812 1.262 1 98.5 13 SER B N 1
ATOM 1019 C CA . SER B 1 13 ? -5.027 16.172 1.906 1 98.5 13 SER B CA 1
ATOM 1020 C C . SER B 1 13 ? -6.105 15.125 1.638 1 98.5 13 SER B C 1
ATOM 1022 O O . SER B 1 13 ? -6.82 14.719 2.553 1 98.5 13 SER B O 1
ATOM 1024 N N . LEU B 1 14 ? -6.191 14.68 0.431 1 98.38 14 LEU B N 1
ATOM 1025 C CA . LEU B 1 14 ? -7.195 13.688 0.059 1 98.38 14 LEU B CA 1
ATOM 1026 C C . LEU B 1 14 ? -6.949 12.375 0.783 1 98.38 14 LEU B C 1
ATOM 1028 O O . LEU B 1 14 ? -7.891 11.742 1.277 1 98.38 14 LEU B O 1
ATOM 1032 N N . SER B 1 15 ? -5.73 11.984 0.85 1 98.69 15 SER B N 1
ATOM 1033 C CA . SER B 1 15 ? -5.395 10.742 1.548 1 98.69 15 SER B CA 1
ATOM 1034 C C . SER B 1 15 ? -5.695 10.852 3.039 1 98.69 15 SER B C 1
ATOM 1036 O O . SER B 1 15 ? -6.203 9.906 3.646 1 98.69 15 SER B O 1
ATOM 1038 N N . CYS B 1 16 ? -5.355 11.938 3.609 1 98.81 16 CYS B N 1
ATOM 1039 C CA . CYS B 1 16 ? -5.699 12.156 5.012 1 98.81 16 CYS B CA 1
ATOM 1040 C C . CYS B 1 16 ? -7.203 12.062 5.227 1 98.81 16 CYS B C 1
ATOM 1042 O O . CYS B 1 16 ? -7.66 11.391 6.152 1 98.81 16 CYS B O 1
ATOM 1044 N N . GLN B 1 17 ? -7.93 12.719 4.367 1 98.75 17 GLN B N 1
ATOM 1045 C CA . GLN B 1 17 ? -9.383 12.711 4.492 1 98.75 17 GLN B CA 1
ATOM 1046 C C . GLN B 1 17 ? -9.938 11.297 4.379 1 98.75 17 GLN B C 1
ATOM 1048 O O . GLN B 1 17 ? -10.844 10.922 5.125 1 98.75 17 GLN B O 1
ATOM 1053 N N . GLU B 1 18 ? -9.367 10.578 3.471 1 98.69 18 GLU B N 1
ATOM 1054 C CA . GLU B 1 18 ? -9.805 9.195 3.314 1 98.69 18 GLU B CA 1
ATOM 1055 C C . GLU B 1 18 ? -9.555 8.391 4.586 1 98.69 18 GLU B C 1
ATOM 1057 O O . GLU B 1 18 ? -10.43 7.648 5.043 1 98.69 18 GLU B O 1
ATOM 1062 N N . ILE B 1 19 ? -8.391 8.492 5.156 1 98.81 19 ILE B N 1
ATOM 1063 C CA . ILE B 1 19 ? -8.078 7.777 6.387 1 98.81 19 ILE B CA 1
ATOM 1064 C C . ILE B 1 19 ? -9.086 8.148 7.469 1 98.81 19 ILE B C 1
ATOM 1066 O O . ILE B 1 19 ? -9.633 7.277 8.148 1 98.81 19 ILE B O 1
ATOM 1070 N N . LEU B 1 20 ? -9.344 9.422 7.578 1 98.75 20 LEU B N 1
ATOM 1071 C CA . LEU B 1 20 ? -10.266 9.883 8.617 1 98.75 20 LEU B CA 1
ATOM 1072 C C . LEU B 1 20 ? -11.68 9.359 8.359 1 98.75 20 LEU B C 1
ATOM 1074 O O . LEU B 1 20 ? -12.383 8.977 9.305 1 98.75 20 LEU B O 1
ATOM 1078 N N . ASP B 1 21 ? -12.062 9.328 7.129 1 98.69 21 ASP B N 1
ATOM 1079 C CA . ASP B 1 21 ? -13.359 8.758 6.777 1 98.69 21 ASP B CA 1
ATOM 1080 C C . ASP B 1 21 ? -13.414 7.273 7.121 1 98.69 21 ASP B C 1
ATOM 1082 O O . ASP B 1 21 ? -14.43 6.785 7.617 1 98.69 21 ASP B O 1
ATOM 1086 N N . PHE B 1 22 ? -12.359 6.574 6.84 1 98.5 22 PHE B N 1
ATOM 1087 C CA . PHE B 1 22 ? -12.305 5.133 7.043 1 98.5 22 PHE B CA 1
ATOM 1088 C C . PHE B 1 22 ? -12.422 4.789 8.523 1 98.5 22 PHE B C 1
ATOM 1090 O O . PHE B 1 22 ? -13.016 3.768 8.883 1 98.5 22 PHE B O 1
ATOM 1097 N N . ILE B 1 23 ? -11.859 5.613 9.367 1 98.38 23 ILE B N 1
ATOM 1098 C CA . ILE B 1 23 ? -11.781 5.215 10.766 1 98.38 23 ILE B CA 1
ATOM 1099 C C . ILE B 1 23 ? -12.922 5.852 11.547 1 98.38 23 ILE B C 1
ATOM 1101 O O . ILE B 1 23 ? -13.07 5.621 12.75 1 98.38 23 ILE B O 1
ATOM 1105 N N . ASP B 1 24 ? -13.664 6.668 10.867 1 98.38 24 ASP B N 1
ATOM 1106 C CA . ASP B 1 24 ? -14.758 7.359 11.539 1 98.38 24 ASP B CA 1
ATOM 1107 C C . ASP B 1 24 ? -15.68 6.367 12.25 1 98.38 24 ASP B C 1
ATOM 1109 O O . ASP B 1 24 ? -16.125 5.391 11.641 1 98.38 24 ASP B O 1
ATOM 1113 N N . GLY B 1 25 ? -15.867 6.574 13.531 1 98.06 25 GLY B N 1
ATOM 1114 C CA . GLY B 1 25 ? -16.766 5.75 14.32 1 98.06 25 GLY B CA 1
ATOM 1115 C C . GLY B 1 25 ? -16.188 4.391 14.664 1 98.06 25 GLY B C 1
ATOM 1116 O O . GLY B 1 25 ? -16.891 3.518 15.172 1 98.06 25 GLY B O 1
ATOM 1117 N N . LYS B 1 26 ? -14.977 4.16 14.367 1 98.19 26 LYS B N 1
ATOM 1118 C CA . LYS B 1 26 ? -14.367 2.859 14.625 1 98.19 26 LYS B CA 1
ATOM 1119 C C . LYS B 1 26 ? -13.43 2.922 15.82 1 98.19 26 LYS B C 1
ATOM 1121 O O . LYS B 1 26 ? -12.82 3.963 16.094 1 98.19 26 LYS B O 1
ATOM 1126 N N . SER B 1 27 ? -13.352 1.813 16.516 1 98.31 27 SER B N 1
ATOM 1127 C CA . SER B 1 27 ? -12.398 1.643 17.609 1 98.31 27 SER B CA 1
ATOM 1128 C C . SER B 1 27 ? -11.125 0.947 17.125 1 98.31 27 SER B C 1
ATOM 1130 O O . SER B 1 27 ? -11.062 0.475 15.992 1 98.31 27 SER B O 1
ATOM 1132 N N . PHE B 1 28 ? -10.117 0.957 18.047 1 98.12 28 PHE B N 1
ATOM 1133 C CA . PHE B 1 28 ? -8.898 0.208 17.734 1 98.12 28 PHE B CA 1
ATOM 1134 C C . PHE B 1 28 ? -9.219 -1.267 17.516 1 98.12 28 PHE B C 1
ATOM 1136 O O . PHE B 1 28 ? -8.625 -1.908 16.641 1 98.12 28 PHE B O 1
ATOM 1143 N N . LYS B 1 29 ? -10.109 -1.775 18.281 1 98.19 29 LYS B N 1
ATOM 1144 C CA . LYS B 1 29 ? -10.5 -3.172 18.125 1 98.19 29 LYS B CA 1
ATOM 1145 C C . LYS B 1 29 ? -11.133 -3.408 16.75 1 98.19 29 LYS B C 1
ATOM 1147 O O . LYS B 1 29 ? -10.828 -4.398 16.078 1 98.19 29 LYS B O 1
ATOM 1152 N N . ASP B 1 30 ? -12.008 -2.502 16.312 1 98.19 30 ASP B N 1
ATOM 1153 C CA . ASP B 1 30 ? -12.586 -2.582 14.984 1 98.19 30 ASP B CA 1
ATOM 1154 C C . ASP B 1 30 ? -11.5 -2.621 13.914 1 98.19 30 ASP B C 1
ATOM 1156 O O . ASP B 1 30 ? -11.586 -3.391 12.953 1 98.19 30 ASP B O 1
ATOM 1160 N N . PHE B 1 31 ? -10.539 -1.792 14.164 1 98.31 31 PHE B N 1
ATOM 1161 C CA . PHE B 1 31 ? -9.406 -1.69 13.25 1 98.31 31 PHE B CA 1
ATOM 1162 C C . PHE B 1 31 ? -8.617 -2.992 13.219 1 98.31 31 PHE B C 1
ATOM 1164 O O . PHE B 1 31 ? -8.312 -3.516 12.148 1 98.31 31 PHE B O 1
ATOM 1171 N N . GLN B 1 32 ? -8.352 -3.57 14.289 1 97.44 32 GLN B N 1
ATOM 1172 C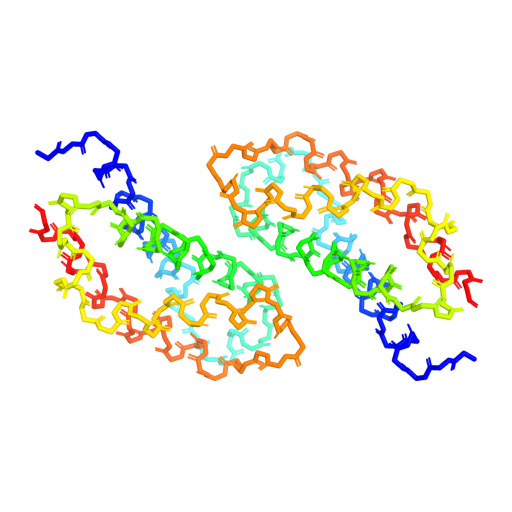 CA . GLN B 1 32 ? -7.539 -4.781 14.391 1 97.44 32 GLN B CA 1
ATOM 1173 C C . GLN B 1 32 ? -8.242 -5.969 13.734 1 97.44 32 GLN B C 1
ATOM 1175 O O . GLN B 1 32 ? -7.582 -6.863 13.203 1 97.44 32 GLN B O 1
ATOM 1180 N N . GLU B 1 33 ? -9.539 -5.93 13.68 1 97.69 33 GLU B N 1
ATOM 1181 C CA . GLU B 1 33 ? -10.305 -7.078 13.203 1 97.69 33 GLU B CA 1
ATOM 1182 C C . GLU B 1 33 ? -10.695 -6.918 11.734 1 97.69 33 GLU B C 1
ATOM 1184 O O . GLU B 1 33 ? -11.367 -7.777 11.172 1 97.69 33 GLU B O 1
ATOM 1189 N N . ASN B 1 34 ? -10.273 -5.855 11.156 1 97.75 34 ASN B N 1
ATOM 1190 C CA . ASN B 1 34 ? -10.633 -5.566 9.773 1 97.75 34 ASN B CA 1
ATOM 1191 C C . ASN B 1 34 ? -9.398 -5.469 8.883 1 97.75 34 ASN B C 1
ATOM 1193 O O . ASN B 1 34 ? -8.859 -4.375 8.68 1 97.75 34 ASN B O 1
ATOM 1197 N N . ARG B 1 35 ? -9.086 -6.586 8.312 1 98 35 ARG B N 1
ATOM 1198 C CA . ARG B 1 35 ? -7.859 -6.707 7.531 1 98 35 ARG B CA 1
ATOM 1199 C C . ARG B 1 35 ? -7.883 -5.781 6.32 1 98 35 ARG B C 1
ATOM 1201 O O . ARG B 1 35 ? -6.887 -5.113 6.023 1 98 35 ARG B O 1
ATOM 1208 N N . VAL B 1 36 ? -9.008 -5.699 5.703 1 98.31 36 VAL B N 1
ATOM 1209 C CA . VAL B 1 36 ? -9.148 -4.848 4.527 1 98.31 36 VAL B CA 1
ATOM 1210 C C . VAL B 1 36 ? -8.906 -3.389 4.914 1 98.31 36 VAL B C 1
ATOM 1212 O O . VAL B 1 36 ? -8.195 -2.662 4.215 1 98.31 36 VAL B O 1
ATOM 1215 N N . LEU B 1 37 ? -9.406 -2.992 6.012 1 98.31 37 LEU B N 1
ATOM 1216 C CA . LEU B 1 37 ? -9.227 -1.631 6.5 1 98.31 37 LEU B CA 1
ATOM 1217 C C . LEU B 1 37 ? -7.762 -1.357 6.816 1 98.31 37 LEU B C 1
ATOM 1219 O O . LEU B 1 37 ? -7.238 -0.291 6.484 1 98.31 37 LEU B O 1
ATOM 1223 N N . GLN B 1 38 ? -7.109 -2.309 7.461 1 98.31 38 GLN B N 1
ATOM 1224 C CA . GLN B 1 38 ? -5.695 -2.17 7.789 1 98.31 38 GLN B CA 1
ATOM 1225 C C . GLN B 1 38 ? -4.863 -1.934 6.531 1 98.31 38 GLN B C 1
ATOM 1227 O O . GLN B 1 38 ? -4.047 -1.01 6.484 1 98.31 38 GLN B O 1
ATOM 1232 N N . LEU B 1 39 ? -5.113 -2.719 5.57 1 98.44 39 LEU B N 1
ATOM 1233 C CA . LEU B 1 39 ? -4.375 -2.623 4.316 1 98.44 39 LEU B CA 1
ATOM 1234 C C . LEU B 1 39 ? -4.645 -1.29 3.625 1 98.44 39 LEU B C 1
ATOM 1236 O O . LEU B 1 39 ? -3.725 -0.657 3.104 1 98.44 39 LEU B O 1
ATOM 1240 N N . ALA B 1 40 ? -5.883 -0.882 3.645 1 98.62 40 ALA B N 1
ATOM 1241 C CA . ALA B 1 40 ? -6.254 0.382 3.016 1 98.62 40 ALA B CA 1
ATOM 1242 C C . ALA B 1 40 ? -5.543 1.557 3.68 1 98.62 40 ALA B C 1
ATOM 1244 O O . ALA B 1 40 ? -5.031 2.447 2.998 1 98.62 40 ALA B O 1
ATOM 1245 N N . ILE B 1 41 ? -5.516 1.525 4.941 1 98.62 41 ILE B N 1
ATOM 1246 C CA . ILE B 1 41 ? -4.895 2.617 5.684 1 98.62 41 ILE B CA 1
ATOM 1247 C C . ILE B 1 41 ? -3.387 2.611 5.449 1 98.62 41 ILE B C 1
ATOM 1249 O O . ILE B 1 41 ? -2.775 3.668 5.273 1 98.62 41 ILE B O 1
ATOM 1253 N N . GLU B 1 42 ? -2.76 1.458 5.457 1 98.25 42 GLU B N 1
ATOM 1254 C CA . GLU B 1 42 ? -1.347 1.37 5.098 1 98.25 42 GLU B CA 1
ATOM 1255 C C . GLU B 1 42 ? -1.079 2.021 3.744 1 98.25 42 GLU B C 1
ATOM 1257 O O . GLU B 1 42 ? -0.123 2.785 3.596 1 98.25 42 GLU B O 1
ATOM 1262 N N . ARG B 1 43 ? -1.907 1.716 2.818 1 98.38 43 ARG B N 1
ATOM 1263 C CA . ARG B 1 43 ? -1.739 2.248 1.469 1 98.38 43 ARG B CA 1
ATOM 1264 C C . ARG B 1 43 ? -1.862 3.768 1.461 1 98.38 43 ARG B C 1
ATOM 1266 O O . ARG B 1 43 ? -1.081 4.457 0.8 1 98.38 43 ARG B O 1
ATOM 1273 N N . GLU B 1 44 ? -2.834 4.258 2.152 1 98.56 44 GLU B N 1
ATOM 1274 C CA . GLU B 1 44 ? -2.988 5.707 2.232 1 98.56 44 GLU B CA 1
ATOM 1275 C C . GLU B 1 44 ? -1.756 6.359 2.854 1 98.56 44 GLU B C 1
ATOM 1277 O O . GLU B 1 44 ? -1.313 7.418 2.402 1 98.56 44 GLU B O 1
ATOM 1282 N N . PHE B 1 45 ? -1.196 5.688 3.887 1 98.19 45 PHE B N 1
ATOM 1283 C CA . PHE B 1 45 ? 0.013 6.227 4.496 1 98.19 45 PHE B CA 1
ATOM 1284 C C . PHE B 1 45 ? 1.169 6.219 3.504 1 98.19 45 PHE B C 1
ATOM 1286 O O . PHE B 1 45 ? 2.002 7.129 3.506 1 98.19 45 PHE B O 1
ATOM 1293 N N . GLU B 1 46 ? 1.244 5.23 2.689 1 98.19 46 GLU B N 1
ATOM 1294 C CA . GLU B 1 46 ? 2.266 5.199 1.646 1 98.19 46 GLU B CA 1
ATOM 1295 C C . GLU B 1 46 ? 2.092 6.359 0.67 1 98.19 46 GLU B C 1
ATOM 1297 O O . GLU B 1 46 ? 3.072 6.992 0.27 1 98.19 46 GLU B O 1
ATOM 1302 N N . ILE B 1 47 ? 0.858 6.648 0.289 1 98.44 47 ILE B N 1
ATOM 1303 C CA . ILE B 1 47 ? 0.577 7.738 -0.636 1 98.44 47 ILE B CA 1
ATOM 1304 C C . ILE B 1 47 ? 0.977 9.07 -0.002 1 98.44 47 ILE B C 1
ATOM 1306 O O . ILE B 1 47 ? 1.674 9.875 -0.622 1 98.44 47 ILE B O 1
ATOM 1310 N N . ILE B 1 48 ? 0.589 9.258 1.233 1 98.31 48 ILE B N 1
ATOM 1311 C CA . ILE B 1 48 ? 0.93 10.484 1.959 1 98.31 48 ILE B CA 1
ATOM 1312 C C . ILE B 1 48 ? 2.447 10.648 2.004 1 98.31 48 ILE B C 1
ATOM 1314 O O . ILE B 1 48 ? 2.971 11.711 1.662 1 98.31 48 ILE B O 1
ATOM 1318 N N . GLY B 1 49 ? 3.109 9.609 2.441 1 97.44 49 GLY B N 1
ATOM 1319 C CA . GLY B 1 49 ? 4.555 9.68 2.572 1 97.44 49 GLY B CA 1
ATOM 1320 C C . GLY B 1 49 ? 5.266 9.914 1.249 1 9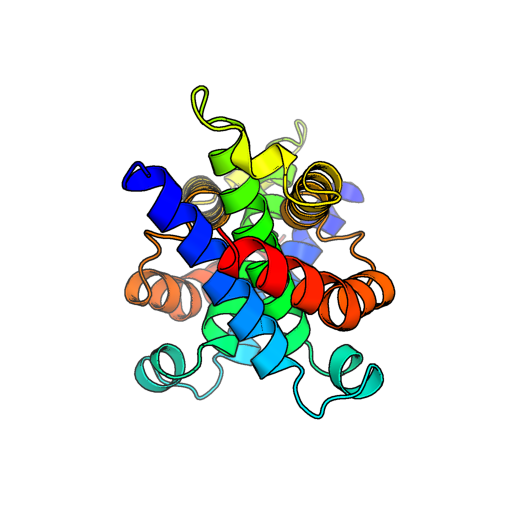7.44 49 GLY B C 1
ATOM 1321 O O . GLY B 1 49 ? 6.258 10.641 1.188 1 97.44 49 GLY B O 1
ATOM 1322 N N . GLU B 1 50 ? 4.777 9.281 0.208 1 97.75 50 GLU B N 1
ATOM 1323 C CA . GLU B 1 50 ? 5.371 9.484 -1.11 1 97.75 50 GLU B CA 1
ATOM 1324 C C . GLU B 1 50 ? 5.168 10.914 -1.599 1 97.75 50 GLU B C 1
ATOM 1326 O O . GLU B 1 50 ? 6.094 11.531 -2.133 1 97.75 50 GLU B O 1
ATOM 1331 N N . ALA B 1 51 ? 3.973 11.406 -1.466 1 97.06 51 ALA B N 1
ATOM 1332 C CA . ALA B 1 51 ? 3.697 12.781 -1.858 1 97.06 51 ALA B CA 1
ATOM 1333 C C . ALA B 1 51 ? 4.578 13.758 -1.086 1 97.06 51 ALA B C 1
ATOM 1335 O O . ALA B 1 51 ? 5.113 14.711 -1.66 1 97.06 51 ALA B O 1
ATOM 1336 N N . LEU B 1 52 ? 4.727 13.516 0.193 1 96.62 52 LEU B N 1
ATOM 1337 C CA . LEU B 1 52 ? 5.574 14.367 1.022 1 96.62 52 LEU B CA 1
ATOM 1338 C C . LEU B 1 52 ? 7.031 14.273 0.587 1 96.62 52 LEU B C 1
ATOM 1340 O O . LEU B 1 52 ? 7.746 15.273 0.572 1 96.62 52 LEU B O 1
ATOM 1344 N N . HIS B 1 53 ? 7.457 13.078 0.309 1 96.19 53 HIS B N 1
ATOM 1345 C CA . HIS B 1 53 ? 8.812 12.883 -0.194 1 96.19 53 HIS B CA 1
ATOM 1346 C C . HIS B 1 53 ? 9.047 13.695 -1.466 1 96.19 53 HIS B C 1
ATOM 1348 O O . HIS B 1 53 ? 10.062 14.391 -1.585 1 96.19 53 HIS B O 1
ATOM 1354 N N . ARG B 1 54 ? 8.148 13.609 -2.35 1 95.75 54 ARG B N 1
ATOM 1355 C CA . ARG B 1 54 ? 8.242 14.375 -3.588 1 95.75 54 ARG B CA 1
ATOM 1356 C C . ARG B 1 54 ? 8.25 15.875 -3.307 1 95.75 54 ARG B C 1
ATOM 1358 O O . ARG B 1 54 ? 9 16.625 -3.924 1 95.75 54 ARG B O 1
ATOM 1365 N N . LEU B 1 55 ? 7.371 16.266 -2.438 1 95.5 55 LEU B N 1
ATOM 1366 C CA . LEU B 1 55 ? 7.293 17.672 -2.055 1 95.5 55 LEU B CA 1
ATOM 1367 C C . LEU B 1 55 ? 8.625 18.156 -1.5 1 95.5 55 LEU B C 1
ATOM 1369 O O . LEU B 1 55 ? 9.055 19.266 -1.798 1 95.5 55 LEU B O 1
ATOM 1373 N N . SER B 1 56 ? 9.258 17.344 -0.712 1 94.81 56 SER B N 1
ATOM 1374 C CA . SER B 1 56 ? 10.508 17.719 -0.065 1 94.81 56 SER B CA 1
ATOM 1375 C C . SER B 1 56 ? 11.641 17.844 -1.082 1 94.81 56 SER B C 1
ATOM 1377 O O . SER B 1 56 ? 12.68 18.438 -0.786 1 94.81 56 SER B O 1
ATOM 1379 N N . ARG B 1 57 ? 11.484 17.281 -2.223 1 93.12 57 ARG B N 1
ATOM 1380 C CA . ARG B 1 57 ? 12.531 17.297 -3.244 1 93.12 57 ARG B CA 1
ATOM 1381 C C . ARG B 1 57 ? 12.352 18.484 -4.184 1 93.12 57 ARG B C 1
ATOM 1383 O O . ARG B 1 57 ? 13.203 18.75 -5.043 1 93.12 57 ARG B O 1
ATOM 1390 N N . ILE B 1 58 ? 11.25 19.125 -3.955 1 87.31 58 ILE B N 1
ATOM 1391 C CA . ILE B 1 58 ? 11.047 20.328 -4.77 1 87.31 58 ILE B CA 1
ATOM 1392 C C . ILE B 1 58 ? 11.922 21.453 -4.246 1 87.31 58 ILE B C 1
ATOM 1394 O O . ILE B 1 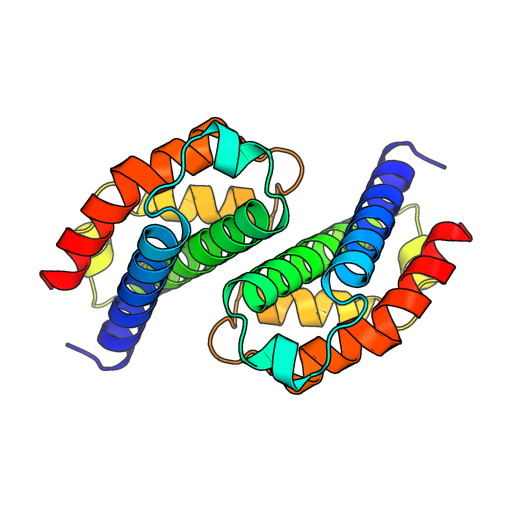58 ? 11.758 21.906 -3.107 1 87.31 58 ILE B O 1
ATOM 1398 N N . GLU B 1 59 ? 12.969 21.688 -4.875 1 69.31 59 GLU B N 1
ATOM 1399 C CA . GLU B 1 59 ? 14.039 22.594 -4.477 1 69.31 59 GLU B CA 1
ATOM 1400 C C . GLU B 1 59 ? 13.477 23.953 -4.043 1 69.31 59 GLU B C 1
ATOM 1402 O O . GLU B 1 59 ? 13.938 24.531 -3.062 1 69.31 59 GLU B O 1
ATOM 1407 N N . GLU B 1 60 ? 12.703 24.344 -4.77 1 67.31 60 GLU B N 1
ATOM 1408 C CA . GLU B 1 60 ? 12.258 25.719 -4.523 1 67.31 60 GLU B CA 1
ATOM 1409 C C . GLU B 1 60 ? 11.219 25.766 -3.41 1 67.31 60 GLU B C 1
ATOM 1411 O O . GLU B 1 60 ? 10.914 26.844 -2.889 1 67.31 60 GLU B O 1
ATOM 1416 N N . ASP B 1 61 ? 10.961 24.531 -2.934 1 63.06 61 ASP B N 1
ATOM 1417 C CA . ASP B 1 61 ? 9.805 24.5 -2.045 1 63.06 61 ASP B CA 1
ATOM 1418 C C . ASP B 1 61 ? 10.188 23.969 -0.664 1 63.06 61 ASP B C 1
ATOM 1420 O O . ASP B 1 61 ? 10.758 22.875 -0.543 1 63.06 61 ASP B O 1
ATOM 1424 N N . THR B 1 62 ? 9.984 24.844 0.208 1 83.06 62 THR B N 1
ATOM 1425 C CA . THR B 1 62 ? 10.32 24.5 1.585 1 83.06 62 THR B CA 1
ATOM 1426 C C . THR B 1 62 ? 9.062 24.125 2.367 1 83.06 62 THR B C 1
ATOM 1428 O O . THR B 1 62 ? 9.062 24.141 3.6 1 83.06 62 THR B O 1
ATOM 1431 N N . LEU B 1 63 ? 8.133 23.875 1.635 1 89.5 63 LEU B N 1
ATOM 1432 C CA . LEU B 1 63 ? 6.844 23.641 2.279 1 89.5 63 LEU B CA 1
ATOM 1433 C C . LEU B 1 63 ? 6.887 22.375 3.125 1 89.5 63 LEU B C 1
ATOM 1435 O O . LEU B 1 63 ? 6.309 22.328 4.215 1 89.5 63 LEU B O 1
ATOM 1439 N N . ALA B 1 64 ? 7.547 21.359 2.594 1 92.31 64 ALA B N 1
ATOM 1440 C CA . ALA B 1 64 ? 7.645 20.109 3.344 1 92.31 64 ALA B CA 1
ATOM 1441 C C . ALA B 1 64 ? 8.234 20.359 4.73 1 92.31 64 ALA B C 1
ATOM 1443 O O . ALA B 1 64 ? 7.793 19.75 5.711 1 92.31 64 ALA B O 1
ATOM 1444 N N . GLU B 1 65 ? 9.141 21.234 4.762 1 92.25 65 GLU B N 1
ATOM 1445 C CA . GLU B 1 65 ? 9.82 21.516 6.023 1 92.25 65 GLU B CA 1
ATOM 1446 C C . GLU B 1 65 ? 8.891 22.203 7.016 1 92.25 65 GLU B C 1
ATOM 1448 O O . GLU B 1 65 ? 9.164 22.219 8.219 1 92.25 65 GLU B O 1
ATOM 1453 N N . LYS B 1 66 ? 7.852 22.766 6.516 1 93.56 66 LYS B N 1
ATOM 1454 C CA . LYS B 1 66 ? 6.891 23.453 7.375 1 93.56 66 LYS B CA 1
ATOM 1455 C C . LYS B 1 66 ? 5.883 22.453 7.957 1 93.56 66 LYS B C 1
ATOM 1457 O O . LYS B 1 66 ? 5.102 22.812 8.844 1 93.56 66 LYS B O 1
ATOM 1462 N N . ILE B 1 67 ? 5.867 21.281 7.504 1 94.12 67 ILE B N 1
ATOM 1463 C CA . ILE B 1 67 ? 5.008 20.234 8.031 1 94.12 67 ILE B CA 1
ATOM 1464 C C . ILE B 1 67 ? 5.711 19.516 9.188 1 94.12 67 ILE B C 1
ATOM 1466 O O . ILE B 1 67 ? 6.789 18.953 9 1 94.12 67 ILE B O 1
ATOM 1470 N N . PRO B 1 68 ? 5.082 19.594 10.289 1 91.5 68 PRO B N 1
ATOM 1471 C CA . PRO B 1 68 ? 5.719 18.953 11.438 1 91.5 68 PRO B CA 1
ATOM 1472 C C . PRO B 1 68 ? 5.965 17.453 11.227 1 91.5 68 PRO B C 1
ATOM 1474 O O . PRO B 1 68 ? 5.074 16.75 10.75 1 91.5 68 PRO B O 1
ATOM 1477 N N . GLU B 1 69 ? 7.242 17.016 11.5 1 93.44 69 GLU B N 1
ATOM 1478 C CA . GLU B 1 69 ? 7.645 15.617 11.492 1 93.44 69 GLU B CA 1
ATOM 1479 C C . GLU B 1 69 ? 7.508 15.008 10.094 1 93.44 69 GLU B C 1
ATOM 1481 O O . GLU B 1 69 ? 7.199 13.828 9.953 1 93.44 69 GLU B O 1
ATOM 1486 N N . TYR B 1 70 ? 7.699 15.922 9.086 1 94.5 70 TYR B N 1
ATOM 1487 C CA . TYR B 1 70 ? 7.523 15.414 7.727 1 94.5 70 TYR B CA 1
ATOM 1488 C C . TYR B 1 70 ? 8.523 14.305 7.426 1 94.5 70 TYR B C 1
ATOM 1490 O O . TYR B 1 70 ? 8.211 13.359 6.695 1 94.5 70 TYR B O 1
ATOM 1498 N N . ARG B 1 71 ? 9.688 14.305 8.062 1 95.31 71 ARG B N 1
ATOM 1499 C CA . ARG B 1 71 ? 10.688 13.266 7.836 1 95.31 71 ARG B CA 1
ATOM 1500 C C . ARG B 1 71 ? 10.242 11.938 8.445 1 95.31 71 ARG B C 1
ATOM 1502 O O . ARG B 1 71 ? 10.492 10.875 7.871 1 95.31 71 ARG B O 1
ATOM 1509 N N . LYS B 1 72 ? 9.617 12.031 9.555 1 95.75 72 LYS B N 1
ATOM 1510 C CA . LYS B 1 72 ? 9.102 10.828 10.203 1 95.75 72 LYS B CA 1
ATOM 1511 C C . LYS B 1 72 ? 7.996 10.18 9.375 1 95.75 72 LYS B C 1
ATOM 1513 O O . LYS B 1 72 ? 7.875 8.953 9.336 1 95.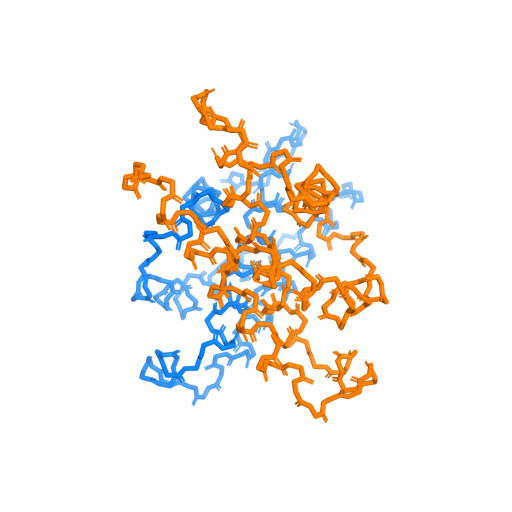75 72 LYS B O 1
ATOM 1518 N N . ILE B 1 73 ? 7.25 11.047 8.781 1 96.56 73 ILE B N 1
ATOM 1519 C CA . ILE B 1 73 ? 6.18 10.547 7.93 1 96.56 73 ILE B CA 1
ATOM 1520 C C . ILE B 1 73 ? 6.77 9.812 6.73 1 96.56 73 ILE B C 1
ATOM 1522 O O . ILE B 1 73 ? 6.316 8.719 6.383 1 96.56 73 ILE B O 1
ATOM 1526 N N . ILE B 1 74 ? 7.789 10.383 6.164 1 96.38 74 ILE B N 1
ATOM 1527 C CA . ILE B 1 74 ? 8.461 9.758 5.035 1 96.38 74 ILE B CA 1
ATOM 1528 C C . ILE B 1 74 ? 9.117 8.453 5.48 1 96.38 74 ILE B C 1
ATOM 1530 O O . ILE B 1 74 ? 9.047 7.441 4.777 1 96.38 74 ILE B O 1
ATOM 1534 N N . ASP B 1 75 ? 9.672 8.477 6.66 1 95.69 75 ASP B N 1
ATOM 1535 C CA . ASP B 1 75 ? 10.281 7.27 7.207 1 95.69 75 ASP B CA 1
ATOM 1536 C C . ASP B 1 75 ? 9.234 6.18 7.422 1 95.69 75 ASP B C 1
ATOM 1538 O O . ASP B 1 75 ? 9.5 5 7.176 1 95.69 75 ASP B O 1
ATOM 1542 N N . PHE B 1 76 ? 8.141 6.555 7.957 1 95.25 76 PHE B N 1
ATOM 1543 C CA . PHE B 1 76 ? 7.059 5.602 8.172 1 95.25 76 PHE B CA 1
ATOM 1544 C C . PHE B 1 76 ? 6.629 4.969 6.852 1 95.25 76 PHE B C 1
ATOM 1546 O O . PHE B 1 76 ? 6.414 3.756 6.781 1 95.25 76 PHE B O 1
ATOM 1553 N N . ARG B 1 77 ? 6.492 5.789 5.82 1 95.44 77 ARG B N 1
ATOM 1554 C CA . ARG B 1 77 ? 6.199 5.281 4.484 1 95.44 77 ARG B CA 1
ATOM 1555 C C . ARG B 1 77 ? 7.234 4.246 4.059 1 95.44 77 ARG B C 1
ATOM 1557 O O . ARG B 1 77 ? 6.883 3.203 3.5 1 95.44 77 ARG B O 1
ATOM 1564 N N . ASN B 1 78 ? 8.508 4.469 4.309 1 95 78 ASN B N 1
ATOM 1565 C CA . ASN B 1 78 ? 9.578 3.551 3.938 1 95 78 ASN B CA 1
ATOM 1566 C C . ASN B 1 78 ? 9.453 2.219 4.672 1 95 78 ASN B C 1
ATOM 1568 O O . ASN B 1 78 ? 9.664 1.158 4.082 1 95 78 ASN B O 1
ATOM 1572 N N . ILE B 1 79 ? 9.086 2.348 5.895 1 95.31 79 ILE B N 1
ATOM 1573 C CA . ILE B 1 79 ? 8.867 1.139 6.688 1 95.31 79 ILE B CA 1
ATOM 1574 C C . ILE B 1 79 ? 7.727 0.325 6.082 1 95.31 79 ILE B C 1
ATOM 1576 O O . ILE B 1 79 ? 7.848 -0.89 5.906 1 95.31 79 ILE B O 1
ATOM 1580 N N . ILE B 1 80 ? 6.668 0.965 5.723 1 95.62 80 ILE B N 1
ATOM 1581 C CA . ILE B 1 80 ? 5.508 0.283 5.156 1 95.62 80 ILE B CA 1
ATOM 1582 C C . ILE B 1 80 ? 5.879 -0.333 3.809 1 95.62 80 ILE B C 1
ATOM 1584 O O . ILE B 1 80 ? 5.57 -1.499 3.549 1 95.62 80 ILE B O 1
ATOM 1588 N N . ALA B 1 81 ? 6.547 0.402 2.969 1 93.81 81 ALA B N 1
ATOM 1589 C CA . ALA B 1 81 ? 6.859 -0.015 1.604 1 93.81 81 ALA B CA 1
ATOM 1590 C C . ALA B 1 81 ? 7.805 -1.213 1.601 1 93.81 81 ALA B C 1
ATOM 1592 O O . ALA B 1 81 ? 7.664 -2.119 0.777 1 93.81 81 ALA B O 1
ATOM 1593 N N . HIS B 1 82 ? 8.734 -1.229 2.59 1 93.06 82 HIS B N 1
ATOM 1594 C CA . HIS B 1 82 ? 9.773 -2.252 2.529 1 93.06 82 HIS B CA 1
ATOM 1595 C C . HIS B 1 82 ? 9.617 -3.26 3.664 1 93.06 82 HIS B C 1
ATOM 1597 O O . HIS B 1 82 ? 10.109 -4.387 3.57 1 93.06 82 HIS B O 1
ATOM 1603 N N . GLY B 1 83 ? 9.008 -2.83 4.707 1 92 83 GLY B N 1
ATOM 1604 C CA . GLY B 1 83 ? 8.938 -3.652 5.906 1 92 83 GLY B CA 1
ATOM 1605 C C . GLY B 1 83 ? 7.527 -4.117 6.227 1 92 83 GLY B C 1
ATOM 1606 O O . GLY B 1 83 ? 7.059 -3.953 7.355 1 92 83 GLY B O 1
ATOM 1607 N N . TYR B 1 84 ? 6.898 -4.734 5.262 1 92.5 84 TYR B N 1
ATOM 1608 C CA . TYR B 1 84 ? 5.512 -5.16 5.438 1 92.5 84 TYR B CA 1
ATOM 1609 C C . TYR B 1 84 ? 5.391 -6.16 6.578 1 92.5 84 TYR B C 1
ATOM 1611 O O . TYR B 1 84 ? 4.309 -6.348 7.141 1 92.5 84 TYR B O 1
ATOM 1619 N N . ASP B 1 85 ? 6.445 -6.754 6.922 1 92.25 85 ASP B N 1
ATOM 1620 C CA . ASP B 1 85 ? 6.418 -7.824 7.914 1 92.25 85 ASP B CA 1
ATOM 1621 C C . ASP B 1 85 ? 6.664 -7.273 9.32 1 92.25 85 ASP B C 1
ATOM 1623 O O . ASP B 1 85 ? 6.562 -8.008 10.305 1 92.25 85 ASP B O 1
ATOM 1627 N N . ILE B 1 86 ? 6.891 -5.957 9.469 1 92.69 86 ILE B N 1
ATOM 1628 C CA . ILE B 1 86 ? 7.215 -5.438 10.789 1 92.69 86 ILE B CA 1
ATOM 1629 C C . ILE B 1 86 ? 6.324 -4.234 11.102 1 92.69 86 ILE B C 1
ATOM 1631 O O . ILE B 1 86 ? 6.684 -3.385 11.922 1 92.69 86 ILE B O 1
ATOM 1635 N N . ILE B 1 87 ? 5.227 -4.148 10.523 1 94 87 ILE B N 1
ATOM 1636 C CA . ILE B 1 87 ? 4.324 -3.02 10.742 1 94 87 ILE B CA 1
ATOM 1637 C C . ILE B 1 87 ? 3.623 -3.176 12.094 1 94 87 ILE B C 1
ATOM 1639 O O . ILE B 1 87 ? 3.143 -4.262 12.43 1 94 87 ILE B O 1
ATOM 1643 N N . ASP B 1 88 ? 3.57 -2.109 12.867 1 94.31 88 ASP B N 1
ATOM 1644 C CA . ASP B 1 88 ? 2.924 -2.047 14.172 1 94.31 88 ASP B CA 1
ATOM 1645 C C . ASP B 1 88 ? 1.519 -1.459 14.062 1 94.31 88 ASP B C 1
ATOM 1647 O O . ASP B 1 88 ? 1.358 -0.247 13.898 1 94.31 88 ASP B O 1
ATOM 1651 N N . GLU B 1 89 ? 0.532 -2.295 14.336 1 94.75 89 GLU B N 1
ATOM 1652 C CA . GLU B 1 89 ? -0.859 -1.884 14.164 1 94.75 89 GLU B CA 1
ATOM 1653 C C . GLU B 1 89 ? -1.227 -0.77 15.141 1 94.75 89 GLU B C 1
ATOM 1655 O O . GLU B 1 89 ? -1.991 0.135 14.797 1 94.75 89 GLU B O 1
ATOM 1660 N N . ALA B 1 90 ? -0.705 -0.898 16.328 1 96.44 90 ALA B N 1
ATOM 1661 C CA . ALA B 1 90 ? -1.005 0.123 17.328 1 96.44 90 ALA B CA 1
ATOM 1662 C C . ALA B 1 90 ? -0.436 1.479 16.906 1 96.44 90 ALA B C 1
ATOM 1664 O O . ALA B 1 90 ? -1.101 2.508 17.062 1 96.44 90 ALA B O 1
ATOM 1665 N N . ALA B 1 91 ? 0.768 1.462 16.422 1 95.19 91 ALA B N 1
ATOM 1666 C CA . ALA B 1 91 ? 1.383 2.695 15.938 1 95.19 91 ALA B CA 1
ATOM 1667 C C . ALA B 1 91 ? 0.609 3.266 14.75 1 95.19 91 ALA B C 1
ATOM 1669 O O . ALA B 1 91 ? 0.372 4.477 14.68 1 95.19 91 ALA B O 1
ATOM 1670 N N . MET B 1 92 ? 0.213 2.443 13.875 1 96.62 92 MET B N 1
ATOM 1671 C CA . MET B 1 92 ? -0.541 2.867 12.703 1 96.62 92 MET B CA 1
ATOM 1672 C C . MET B 1 92 ? -1.85 3.537 13.109 1 96.62 92 MET B C 1
ATOM 1674 O O . MET B 1 92 ? -2.197 4.598 12.586 1 96.62 92 MET B O 1
ATOM 1678 N N . TRP B 1 93 ? -2.488 2.883 14.047 1 97.75 93 TRP B N 1
ATOM 1679 C CA . TRP B 1 93 ? -3.754 3.43 14.523 1 97.75 93 TRP B CA 1
ATOM 1680 C C . TRP B 1 93 ? -3.543 4.777 15.203 1 97.75 93 TRP B C 1
ATOM 1682 O O . TRP B 1 93 ? -4.281 5.73 14.953 1 97.75 93 TRP B O 1
ATOM 1692 N N . ASP B 1 94 ? -2.549 4.848 15.992 1 96.94 94 ASP B N 1
ATOM 1693 C CA . ASP B 1 94 ? -2.232 6.102 16.672 1 96.94 94 ASP B CA 1
ATOM 1694 C C . ASP B 1 94 ? -1.97 7.219 15.664 1 96.94 94 ASP B C 1
ATOM 1696 O O . ASP B 1 94 ? -2.455 8.336 15.828 1 96.94 94 ASP B O 1
ATOM 1700 N N . PHE B 1 95 ? -1.271 6.906 14.625 1 96.38 95 PHE B N 1
ATOM 1701 C CA . PHE B 1 95 ? -1.002 7.883 13.578 1 96.38 95 PHE B CA 1
ATOM 1702 C C . PHE B 1 95 ? -2.293 8.305 12.883 1 96.38 95 PHE B C 1
ATOM 1704 O O . PHE B 1 95 ? -2.527 9.492 12.672 1 96.38 95 PHE B O 1
ATOM 1711 N N . ALA B 1 96 ? -3.141 7.324 12.602 1 98.12 96 ALA B N 1
ATOM 1712 C CA . ALA B 1 96 ? -4.398 7.605 11.914 1 98.12 96 ALA B CA 1
ATOM 1713 C C . ALA B 1 96 ? -5.285 8.523 12.75 1 98.12 96 ALA B C 1
ATOM 1715 O O . ALA B 1 96 ? -5.871 9.477 12.234 1 98.12 96 ALA B O 1
ATOM 1716 N N . VAL B 1 97 ? -5.281 8.312 14.023 1 98.06 97 VAL B N 1
ATOM 1717 C CA . VAL B 1 97 ? -6.234 8.984 14.906 1 98.06 97 VAL B CA 1
ATOM 1718 C C . VAL B 1 97 ? -5.684 10.344 15.32 1 98.06 97 VAL B C 1
ATOM 1720 O O . VAL B 1 97 ? -6.434 11.32 15.414 1 98.06 97 VAL B O 1
ATOM 1723 N N . ASN B 1 98 ? -4.406 10.422 15.484 1 96.62 98 ASN B N 1
ATOM 1724 C CA . ASN B 1 98 ? -3.873 11.625 16.125 1 96.62 98 ASN B CA 1
ATOM 1725 C C . ASN B 1 98 ? -3.043 12.461 15.156 1 96.62 98 ASN B C 1
ATOM 1727 O O . ASN B 1 98 ? -3.123 13.688 15.164 1 96.62 98 ASN B O 1
ATOM 1731 N N . ARG B 1 99 ? -2.275 11.828 14.344 1 96.25 99 ARG B N 1
ATOM 1732 C CA . ARG B 1 99 ? -1.326 12.555 13.516 1 96.25 99 ARG B CA 1
ATOM 1733 C C . ARG B 1 99 ? -1.977 13.008 12.211 1 96.25 99 ARG B C 1
ATOM 1735 O O . ARG B 1 99 ? -1.685 14.094 11.703 1 96.25 99 ARG B O 1
ATOM 1742 N N . VAL B 1 100 ? -2.867 12.211 11.734 1 98.19 100 VAL B N 1
ATOM 1743 C CA . VAL B 1 100 ? -3.48 12.484 10.438 1 98.19 100 VAL B CA 1
ATOM 1744 C C . VAL B 1 100 ? -4.297 13.773 10.516 1 98.19 100 VAL B C 1
ATOM 1746 O O . VAL B 1 100 ? -4.184 14.648 9.648 1 98.19 100 VAL B O 1
ATOM 1749 N N . PRO B 1 101 ? -5.129 13.977 11.562 1 97.88 101 PRO B N 1
ATOM 1750 C CA . PRO B 1 101 ? -5.855 15.25 11.641 1 97.88 101 PRO B CA 1
ATOM 1751 C C . PRO B 1 101 ? -4.922 16.453 11.68 1 97.88 101 PRO B C 1
ATOM 1753 O O . PRO B 1 101 ? -5.211 17.484 11.047 1 97.88 101 PRO B O 1
ATOM 1756 N N . GLU B 1 102 ? -3.805 16.344 12.352 1 96.94 102 GLU B N 1
ATOM 1757 C CA . GLU B 1 102 ? -2.844 17.438 12.43 1 96.94 102 GLU B CA 1
ATOM 1758 C C . GLU B 1 102 ? -2.221 17.734 11.07 1 96.94 102 GLU B C 1
ATOM 1760 O O . GLU B 1 102 ? -2.062 18.891 10.688 1 96.94 102 GLU B O 1
ATOM 1765 N N . LEU B 1 103 ? -1.847 16.719 10.398 1 97.69 103 LEU B N 1
ATOM 1766 C CA . LEU B 1 103 ? -1.273 16.859 9.062 1 97.69 103 LEU B CA 1
ATOM 1767 C C . LEU B 1 103 ? -2.273 17.5 8.109 1 97.69 103 LEU B C 1
ATOM 1769 O O . LEU B 1 103 ? -1.915 18.391 7.332 1 97.69 103 LEU B O 1
ATOM 1773 N N . LEU B 1 104 ? -3.473 17.016 8.18 1 98.06 104 LEU B N 1
ATOM 1774 C CA . LEU B 1 104 ? -4.516 17.562 7.316 1 98.06 104 LEU B CA 1
ATOM 1775 C C . LEU B 1 104 ? -4.691 19.062 7.555 1 98.06 104 LEU B C 1
ATOM 1777 O O . LEU B 1 104 ? -4.742 19.844 6.602 1 98.06 104 LEU B O 1
ATOM 1781 N N . ASP B 1 105 ? -4.73 19.438 8.773 1 96.94 105 ASP B N 1
ATOM 1782 C CA . ASP B 1 105 ? -4.887 20.844 9.133 1 96.94 105 ASP B CA 1
ATOM 1783 C C . ASP B 1 105 ? -3.74 21.688 8.562 1 96.94 105 ASP B C 1
ATOM 1785 O O . ASP B 1 105 ? -3.965 22.766 8.023 1 96.94 105 ASP B O 1
ATOM 1789 N N . LYS B 1 106 ? -2.561 21.156 8.672 1 95.88 106 LYS B N 1
ATOM 1790 C CA . LYS B 1 106 ? -1.385 21.891 8.203 1 95.88 106 LYS B CA 1
ATOM 1791 C C . LYS B 1 106 ? -1.398 22.031 6.688 1 95.88 106 LYS B C 1
ATOM 1793 O O . LYS B 1 106 ? -1.132 23.125 6.164 1 95.88 106 LYS B O 1
ATOM 1798 N N . VAL B 1 107 ? -1.675 21.031 6.004 1 95.94 107 VAL B N 1
ATOM 1799 C CA . VAL B 1 107 ? -1.637 21.016 4.547 1 95.94 107 VAL B CA 1
ATOM 1800 C C . VAL B 1 107 ? -2.738 21.922 3.992 1 95.94 107 VAL B C 1
ATOM 1802 O O . VAL B 1 107 ? -2.545 22.594 2.979 1 95.94 107 VAL B O 1
ATOM 1805 N N . GLU B 1 108 ? -3.832 21.953 4.66 1 94.06 108 GLU B N 1
ATOM 1806 C CA . GLU B 1 108 ? -4.949 22.781 4.207 1 94.06 108 GLU B CA 1
ATOM 1807 C C . GLU B 1 108 ? -4.699 24.25 4.504 1 94.06 108 GLU B C 1
ATOM 1809 O O . GLU B 1 108 ? -5.379 25.125 3.953 1 94.06 108 GLU B O 1
ATOM 1814 N N . ASP B 1 109 ? -3.752 24.422 5.316 1 90.19 109 ASP B N 1
ATOM 1815 C CA . ASP B 1 109 ? -3.408 25.781 5.68 1 90.19 109 ASP B CA 1
ATOM 1816 C C . ASP B 1 109 ? -2.52 26.438 4.617 1 90.19 109 ASP B C 1
ATOM 1818 O O . ASP B 1 109 ? -2.35 27.656 4.598 1 90.19 109 ASP B O 1
ATOM 1822 N N . PHE B 1 110 ? -1.909 25.672 3.842 1 86.44 110 PHE B N 1
ATOM 1823 C CA . PHE B 1 110 ? -1.024 26.219 2.82 1 86.44 110 PHE B CA 1
ATOM 1824 C C . PHE B 1 110 ? -1.829 26.844 1.692 1 86.44 110 PHE B C 1
ATOM 1826 O O . PHE B 1 110 ? -1.425 27.875 1.132 1 86.44 110 PHE B O 1
#

Foldseek 3Di:
DDPLLLVLLVLLLVLLVVLCVLCVPHDLVNVVVDPVNVVSLLVSLLSNLVSLVVQVPPVVHCLSVVQPPNVVSVVSSVCVVPVVPDDDSVVSVCCSVPVSVSRNVSSVVD/DDPLLLVLLVLLLVLLVVLCVLCVPHDLVNVVVDPVSVVSLLVSLLSNLVSLVVQVPPVVHCLSVVQPPNVVSVVSSVCVVPVVPDDDSVVSVCCSVPVSVSRNVSSVVD